Protein AF-A0A8T7GTC2-F1 (afdb_monomer_lite)

pLDDT: mean 82.27, std 17.87, range [28.95, 98.19]

Radius of gyration: 23.44 Å; chains: 1; bounding box: 61×46×57 Å

Foldseek 3Di:
DPPVVVVVVVVVPQQDLPDALLNLLVVLCVLLVPPPPQLSVQLVVLCVVQDDPDSGSLSSNLSSLLSNLLSCLVVLHFRALSSLVSLLVSLCVLDDPVLCVLCVVVSVVLNCCSPPPLVVDDSLLRSCVSLLSSQLSCCSNPQAGSVRHGDDSVCSNVVSVVVSVCSVVSSVVSVVSDPPPPPPPPPPPCDVVLLLVQLCVLAVDDSVLLVVLLVVFDPQVNQLSSLCSSCVVVLVVLLVCQPHPVNQVVLCVLLVHHDDPVLVVLLSVLSVCVNVLSVCRSVVVLPPPPDPPSVVVNVSSVSNCVSSVSHPDPDDPPPDDD

Sequence (322 aa):
MTSQYSNKVIFQNLKNDNMTMNDIINYIFEILNFSDKEIILNAIELTSKIQSEKTDYYEKLLNSAQCVIYSVFLNNKLFSQIQLYDLLTILSQLLDDQQKLRSNTIIFNIYKDIMENYSTFDNTLKAIFPTIILDVLSIIHRGNNLTGNKVNFYSIDTYYKNSKSKIESYTKFIHSFSKREVKESIIDVTSDEDLINTLHKITGRPKDQLNKSFTKIVEPDLSKMQGLCSNYGKLEKYTSLVGTIEFKNKIENDIGKKLSESQMQHISNSIKKIKLYVENILDGTFMPSGKHGINHIKHNLEYGYQLLGFIQSKRRKTINKT

Secondary structure (DSSP, 8-state):
--HHHHHHHHHHS---TT--HHHHHHHHHHHTT---HHHHHHHHHHHHHH--S--SHHHHHHHHHHHHHHHHHHTT----HHHHHHHHHHHGGGS-HHHHHHTHHHHHHHHHIIIIIGGGS-HHHHHHHHHHHHHHHHHHHHSB-TTS-B--GGGHHHHHHHHTT-HHHHHHHHHTT--S-----------HHHHHHHHHHHH---HHHHHHHHTT--HHHHHHHHHHHHTHHHHHHHHHHTTSHHHHHHHHHHHTS---HHHHHHHHHHHHTHHHHHHHHHTTTTS--S-HHHHHHHHHHHHHHHHTTSS--TT-------

Structure (mmCIF, N/CA/C/O backbone):
data_AF-A0A8T7GTC2-F1
#
_entry.id   AF-A0A8T7GTC2-F1
#
loop_
_atom_site.group_PDB
_atom_site.id
_atom_site.type_symbol
_atom_site.label_atom_id
_atom_site.label_alt_id
_atom_site.label_comp_id
_atom_site.label_asym_id
_atom_site.label_entity_id
_atom_site.label_seq_id
_atom_site.pdbx_PDB_ins_code
_atom_site.Cartn_x
_atom_site.Cartn_y
_atom_site.Cartn_z
_atom_site.occupancy
_atom_site.B_iso_or_equiv
_atom_site.auth_seq_id
_atom_site.auth_comp_id
_atom_site.auth_asym_id
_atom_site.auth_atom_id
_atom_site.pdbx_PDB_model_num
ATOM 1 N N . MET A 1 1 ? 12.031 31.045 -11.814 1.00 34.50 1 MET A N 1
ATOM 2 C CA . MET A 1 1 ? 13.075 30.292 -12.553 1.00 34.50 1 MET A CA 1
ATOM 3 C C . MET A 1 1 ? 14.106 29.607 -11.637 1.00 34.50 1 MET A C 1
ATOM 5 O O . MET A 1 1 ? 15.102 29.101 -12.129 1.00 34.50 1 MET A O 1
ATOM 9 N N . THR A 1 2 ? 13.864 29.503 -10.324 1.00 30.47 2 THR A N 1
ATOM 10 C CA . THR A 1 2 ? 14.850 29.024 -9.333 1.00 30.47 2 THR A CA 1
ATOM 11 C C . THR A 1 2 ? 14.647 27.582 -8.837 1.00 30.47 2 THR A C 1
ATOM 13 O O . THR A 1 2 ? 15.583 27.020 -8.284 1.00 30.47 2 THR A O 1
ATOM 16 N N . SER A 1 3 ? 13.499 26.926 -9.071 1.00 35.53 3 SER A N 1
ATOM 17 C CA . SER A 1 3 ? 13.276 25.551 -8.568 1.00 35.53 3 SER A CA 1
ATOM 18 C C . SER A 1 3 ? 13.885 24.443 -9.441 1.00 35.53 3 SER A C 1
ATOM 20 O O . SER A 1 3 ? 14.252 23.392 -8.925 1.00 35.53 3 SER A O 1
ATOM 22 N N . GLN A 1 4 ? 14.069 24.673 -10.748 1.00 30.27 4 GLN A N 1
ATOM 23 C CA . GLN A 1 4 ? 14.670 23.673 -11.646 1.00 30.27 4 GLN A CA 1
ATOM 24 C C . GLN A 1 4 ? 16.183 23.500 -11.435 1.00 30.27 4 GLN A C 1
ATOM 26 O O . GLN A 1 4 ? 16.705 22.415 -11.681 1.00 30.27 4 GLN A O 1
ATOM 31 N N . TYR A 1 5 ? 16.883 24.530 -10.946 1.00 30.52 5 TYR A N 1
ATOM 32 C CA . TYR A 1 5 ? 18.323 24.454 -10.674 1.00 30.52 5 TYR A CA 1
ATOM 33 C C . TYR A 1 5 ? 18.642 23.799 -9.322 1.00 30.52 5 TYR A C 1
ATOM 35 O O . TYR A 1 5 ? 19.616 23.054 -9.245 1.00 30.52 5 TYR A O 1
ATOM 43 N N . SER A 1 6 ? 17.797 23.973 -8.295 1.00 33.91 6 SER A N 1
ATOM 44 C CA . SER A 1 6 ? 17.982 23.297 -6.997 1.00 33.91 6 SER A CA 1
ATOM 45 C C . SER A 1 6 ? 17.875 21.777 -7.113 1.00 33.91 6 SER A C 1
ATOM 47 O O . SER A 1 6 ? 18.733 21.068 -6.599 1.00 33.91 6 SER A O 1
ATOM 49 N N . ASN A 1 7 ? 16.892 21.263 -7.858 1.00 39.62 7 ASN A N 1
ATOM 50 C CA . ASN A 1 7 ? 16.731 19.815 -8.004 1.00 39.62 7 ASN A CA 1
ATOM 51 C C . ASN A 1 7 ? 17.880 19.192 -8.812 1.00 39.62 7 ASN A C 1
ATOM 53 O O . ASN A 1 7 ? 18.375 18.126 -8.458 1.00 39.62 7 ASN A O 1
ATOM 57 N N . LYS A 1 8 ? 18.375 19.878 -9.854 1.00 35.69 8 LYS A N 1
ATOM 58 C CA . LYS A 1 8 ? 19.450 19.368 -10.725 1.00 35.69 8 LYS A CA 1
ATOM 59 C C . LYS A 1 8 ? 20.804 19.235 -10.007 1.00 35.69 8 LYS A C 1
ATOM 61 O O . LYS A 1 8 ? 21.551 18.310 -10.310 1.00 35.69 8 LYS A O 1
ATOM 66 N N . VAL A 1 9 ? 21.090 20.112 -9.039 1.00 35.44 9 VAL A N 1
ATOM 67 C CA . VAL A 1 9 ? 22.301 20.047 -8.193 1.00 35.44 9 VAL A CA 1
ATOM 68 C C . VAL A 1 9 ? 22.205 18.924 -7.151 1.00 35.44 9 VAL A C 1
ATOM 70 O O . VAL A 1 9 ? 23.219 18.317 -6.812 1.00 35.44 9 VAL A O 1
ATOM 73 N N . ILE A 1 10 ? 20.997 18.571 -6.701 1.00 45.53 10 ILE A N 1
ATOM 74 C CA . ILE A 1 10 ? 20.786 17.438 -5.787 1.00 45.53 10 ILE A CA 1
ATOM 75 C C . ILE A 1 10 ? 20.974 16.095 -6.521 1.00 45.53 10 ILE A C 1
ATOM 77 O O . ILE A 1 10 ? 21.606 15.190 -5.983 1.00 45.53 10 ILE A O 1
ATOM 81 N N . PHE A 1 11 ? 20.539 15.980 -7.784 1.00 45.94 11 PHE A N 1
ATOM 82 C CA . PHE A 1 11 ? 20.666 14.742 -8.575 1.00 45.94 11 PHE A CA 1
ATOM 83 C C . PHE A 1 11 ? 22.115 14.305 -8.873 1.00 45.94 11 PHE A C 1
ATOM 85 O O . PHE A 1 11 ? 22.360 13.114 -9.054 1.00 45.94 11 PHE A O 1
ATOM 92 N N . GLN A 1 12 ? 23.081 15.229 -8.939 1.00 45.72 12 GLN A N 1
ATOM 93 C CA . GLN A 1 12 ? 24.471 14.904 -9.306 1.00 45.72 12 GLN A CA 1
ATOM 94 C C . GLN A 1 12 ? 25.360 14.509 -8.114 1.00 45.72 12 GLN A C 1
ATOM 96 O O . GLN A 1 12 ? 26.384 13.864 -8.324 1.00 45.72 12 GLN A O 1
ATOM 101 N N . ASN A 1 13 ? 24.947 14.805 -6.877 1.00 46.19 13 ASN A N 1
ATOM 102 C CA . ASN A 1 13 ? 25.733 14.534 -5.663 1.00 46.19 13 ASN A CA 1
ATOM 103 C C . ASN A 1 13 ? 25.333 13.242 -4.919 1.00 46.19 13 ASN A C 1
ATOM 105 O O . ASN A 1 13 ? 25.867 12.963 -3.848 1.00 46.19 13 ASN A O 1
ATOM 109 N N . LEU A 1 14 ? 24.406 12.449 -5.467 1.00 52.50 14 LEU A N 1
ATOM 110 C CA . LEU A 1 14 ? 23.836 11.279 -4.783 1.00 52.50 14 LEU A CA 1
ATOM 111 C C . LEU A 1 14 ? 24.632 9.985 -4.938 1.00 52.50 14 LEU A C 1
ATOM 113 O O . LEU A 1 14 ? 24.475 9.103 -4.104 1.00 52.50 14 LEU A O 1
ATOM 117 N N . LYS A 1 15 ? 25.517 9.857 -5.937 1.00 62.50 15 LYS A N 1
ATOM 118 C CA . LYS A 1 15 ? 26.425 8.697 -6.057 1.00 62.50 15 LYS A CA 1
ATOM 119 C C . LYS A 1 15 ? 27.563 8.792 -5.038 1.00 62.50 15 LYS A C 1
ATOM 121 O O . LYS A 1 15 ? 28.734 8.874 -5.395 1.00 62.50 15 LYS A O 1
ATOM 126 N N . ASN A 1 16 ? 27.199 8.862 -3.767 1.00 64.38 16 ASN A N 1
ATOM 127 C CA . ASN A 1 16 ? 28.109 8.910 -2.646 1.00 64.38 16 ASN A CA 1
ATOM 128 C C . ASN A 1 16 ? 27.904 7.636 -1.833 1.00 64.38 16 ASN A C 1
ATOM 130 O O . ASN A 1 16 ? 26.897 7.491 -1.138 1.00 64.38 16 ASN A O 1
ATOM 134 N N . ASP A 1 17 ? 28.872 6.725 -1.901 1.00 64.88 17 ASP A N 1
ATOM 135 C CA . ASP A 1 17 ? 28.823 5.446 -1.186 1.00 64.88 17 ASP A CA 1
ATOM 136 C C . ASP A 1 17 ? 28.699 5.619 0.339 1.00 64.88 17 ASP A C 1
ATOM 138 O O . ASP A 1 17 ? 28.293 4.687 1.037 1.00 64.88 17 ASP A O 1
ATOM 142 N N . ASN A 1 18 ? 28.965 6.822 0.860 1.00 73.25 18 ASN A N 1
ATOM 143 C CA . ASN A 1 18 ? 28.832 7.155 2.276 1.00 73.25 18 ASN A CA 1
ATOM 144 C C . ASN A 1 18 ? 27.388 7.410 2.734 1.00 73.25 18 ASN A C 1
ATOM 146 O O . ASN A 1 18 ? 27.152 7.457 3.939 1.00 73.25 18 ASN A O 1
ATOM 150 N N . MET A 1 19 ? 26.417 7.567 1.825 1.00 81.62 19 MET A N 1
ATOM 151 C CA . MET A 1 19 ? 25.016 7.705 2.233 1.00 81.62 19 MET A CA 1
ATOM 152 C C . MET A 1 19 ? 24.501 6.416 2.875 1.00 81.62 19 MET A C 1
ATOM 154 O O . MET A 1 19 ? 24.727 5.301 2.379 1.00 81.62 19 MET A O 1
ATOM 158 N N . THR A 1 20 ? 23.791 6.568 3.991 1.00 87.25 20 THR A N 1
ATOM 159 C CA . THR A 1 20 ? 23.101 5.458 4.644 1.00 87.25 20 THR A CA 1
ATOM 160 C C . THR A 1 20 ? 21.758 5.195 3.961 1.00 87.25 20 THR A C 1
ATOM 162 O O . THR A 1 20 ? 21.198 6.063 3.289 1.00 87.25 20 THR A O 1
ATOM 165 N N . MET A 1 21 ? 21.189 4.001 4.156 1.00 88.44 21 MET A N 1
ATOM 166 C CA . MET A 1 21 ? 19.837 3.714 3.662 1.00 88.44 21 MET A CA 1
ATOM 167 C C . MET A 1 21 ? 18.794 4.686 4.227 1.00 88.44 21 MET A C 1
ATOM 169 O O . MET A 1 21 ? 17.857 5.035 3.512 1.00 88.44 21 MET A O 1
ATOM 173 N N . ASN A 1 22 ? 18.965 5.149 5.470 1.00 89.12 22 ASN A N 1
ATOM 174 C CA . ASN A 1 22 ? 18.059 6.105 6.106 1.00 89.12 22 ASN A CA 1
ATOM 175 C C . ASN A 1 22 ? 18.108 7.476 5.423 1.00 89.12 22 ASN A C 1
ATOM 177 O O . ASN A 1 22 ? 17.058 8.083 5.219 1.00 89.12 22 ASN A O 1
ATOM 181 N N . ASP A 1 23 ? 19.296 7.936 5.024 1.00 89.06 23 ASP A N 1
ATOM 182 C CA . ASP A 1 23 ? 19.446 9.192 4.278 1.00 89.06 23 ASP A CA 1
ATOM 183 C C . ASP A 1 23 ? 18.708 9.110 2.939 1.00 89.06 23 ASP A C 1
ATOM 185 O O . ASP A 1 23 ? 17.938 10.005 2.588 1.00 89.06 23 ASP A O 1
ATOM 189 N N . ILE A 1 24 ? 18.868 7.986 2.234 1.00 91.38 24 ILE A N 1
ATOM 190 C CA . ILE A 1 24 ? 18.191 7.739 0.958 1.00 91.38 24 ILE A CA 1
ATOM 191 C C . ILE A 1 24 ? 16.671 7.621 1.157 1.00 91.38 24 ILE A C 1
ATOM 193 O O . ILE A 1 24 ? 15.913 8.191 0.381 1.00 91.38 24 ILE A O 1
ATOM 197 N N . ILE A 1 25 ? 16.199 6.933 2.203 1.00 91.81 25 ILE A N 1
ATOM 198 C CA . ILE A 1 25 ? 14.764 6.835 2.531 1.00 91.81 25 ILE A CA 1
ATOM 199 C C . ILE A 1 25 ? 14.165 8.228 2.752 1.00 91.81 25 ILE A C 1
ATOM 201 O O . ILE A 1 25 ? 13.127 8.545 2.172 1.00 91.81 25 I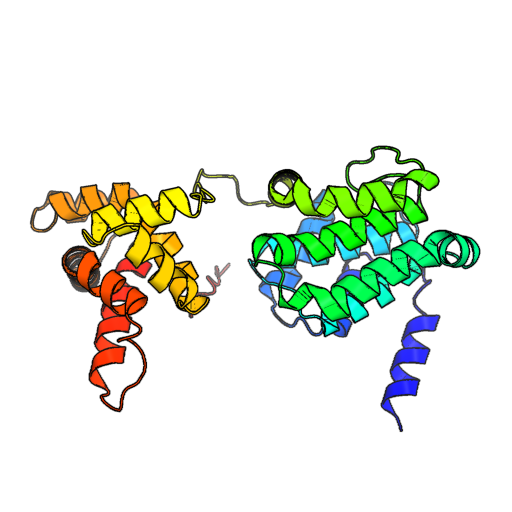LE A O 1
ATOM 205 N N . ASN A 1 26 ? 14.822 9.068 3.556 1.00 88.25 26 ASN A N 1
ATOM 206 C CA . ASN A 1 26 ? 14.359 10.428 3.830 1.00 88.25 26 ASN A CA 1
ATOM 207 C C . ASN A 1 26 ? 14.310 11.273 2.552 1.00 88.25 26 ASN A C 1
ATOM 209 O O . ASN A 1 26 ? 13.317 11.956 2.314 1.00 88.25 26 ASN A O 1
ATOM 213 N N . TYR A 1 27 ? 15.334 11.166 1.704 1.00 90.00 27 TYR A N 1
ATOM 214 C CA . TYR A 1 27 ? 15.376 11.838 0.408 1.00 90.00 27 TYR A CA 1
ATOM 215 C C . TYR A 1 27 ? 14.229 11.405 -0.518 1.00 90.00 27 TYR A C 1
ATOM 217 O O . TYR A 1 27 ? 13.560 12.243 -1.124 1.00 90.00 27 TYR A O 1
ATOM 225 N N . ILE A 1 28 ? 13.953 10.099 -0.597 1.00 93.75 28 ILE A N 1
ATOM 226 C CA . ILE A 1 28 ? 12.832 9.580 -1.387 1.00 93.75 28 ILE A CA 1
ATOM 227 C C . ILE A 1 28 ? 11.508 10.147 -0.854 1.00 93.75 28 ILE A C 1
ATOM 229 O O . ILE A 1 28 ? 10.690 10.615 -1.642 1.00 93.75 28 ILE A O 1
ATOM 233 N N . PHE A 1 29 ? 11.285 10.153 0.463 1.00 90.62 29 PHE A N 1
ATOM 234 C CA . PHE A 1 29 ? 10.063 10.725 1.037 1.00 90.62 29 PHE A CA 1
ATOM 235 C C . PHE A 1 29 ? 9.912 12.227 0.788 1.00 90.62 29 PHE A C 1
ATOM 237 O O . PHE A 1 29 ? 8.789 12.680 0.556 1.00 90.62 29 PHE A O 1
ATOM 244 N N . GLU A 1 30 ? 11.014 12.979 0.809 1.00 88.69 30 GLU A N 1
ATOM 245 C CA . GLU A 1 30 ? 11.028 14.408 0.493 1.00 88.69 30 GLU A CA 1
ATOM 246 C C . GLU A 1 30 ? 10.569 14.656 -0.947 1.00 88.69 30 GLU A C 1
ATOM 248 O O . GLU A 1 30 ? 9.644 15.440 -1.163 1.00 88.69 30 GLU A O 1
ATOM 253 N N . ILE A 1 31 ? 11.131 13.929 -1.920 1.00 88.69 31 ILE A N 1
ATOM 254 C CA . ILE A 1 31 ? 10.716 14.045 -3.326 1.00 88.69 31 ILE A CA 1
ATOM 255 C C . ILE A 1 31 ? 9.254 13.650 -3.500 1.00 88.69 31 ILE A C 1
ATOM 257 O O . ILE A 1 31 ? 8.488 14.362 -4.142 1.00 88.69 31 ILE A O 1
ATOM 261 N N . LEU A 1 32 ? 8.855 12.519 -2.918 1.00 90.38 32 LEU A N 1
ATOM 262 C CA . LEU A 1 32 ? 7.487 12.025 -3.029 1.00 90.38 32 LEU A CA 1
ATOM 263 C C . LEU A 1 32 ? 6.486 12.859 -2.214 1.00 90.38 32 LEU A C 1
ATOM 265 O O . LEU A 1 32 ? 5.289 12.567 -2.240 1.00 90.38 32 LEU A O 1
ATOM 269 N N . ASN A 1 33 ? 6.945 13.872 -1.474 1.00 87.06 33 ASN A N 1
ATOM 270 C CA . ASN A 1 33 ? 6.130 14.731 -0.622 1.00 87.06 33 ASN A CA 1
ATOM 271 C C . ASN A 1 33 ? 5.237 13.941 0.361 1.00 87.06 33 ASN A C 1
ATOM 273 O O . ASN A 1 33 ? 4.079 14.282 0.622 1.00 87.06 33 ASN A O 1
ATOM 277 N N . PHE A 1 34 ? 5.771 12.847 0.907 1.00 80.06 34 PHE A N 1
ATOM 278 C CA . PHE A 1 34 ? 5.132 12.078 1.972 1.00 80.06 34 PHE A CA 1
ATOM 279 C C . PHE A 1 34 ? 5.653 12.582 3.322 1.00 80.06 34 PHE A C 1
ATOM 281 O O . PHE A 1 34 ? 6.800 12.354 3.684 1.00 80.06 34 PHE A O 1
ATOM 288 N N . SER A 1 35 ? 4.795 13.255 4.089 1.00 75.38 35 SER A N 1
ATOM 289 C CA . SER A 1 35 ? 5.150 13.852 5.391 1.00 75.38 35 SER A CA 1
ATOM 290 C C . SER A 1 35 ? 4.603 13.085 6.601 1.00 75.38 35 SER A C 1
ATOM 292 O O . SER A 1 35 ? 4.751 13.520 7.749 1.00 75.38 35 SER A O 1
ATOM 294 N N . ASP A 1 36 ? 3.960 11.937 6.372 1.00 81.00 36 ASP A N 1
ATOM 295 C CA . ASP A 1 36 ? 3.413 11.121 7.451 1.00 81.00 36 ASP A CA 1
ATOM 296 C C . ASP A 1 36 ? 4.539 10.438 8.237 1.00 81.00 36 ASP A C 1
ATOM 298 O O . ASP A 1 36 ? 5.176 9.489 7.776 1.00 81.00 36 ASP A O 1
ATOM 302 N N . LYS A 1 37 ? 4.758 10.922 9.463 1.00 79.56 37 LYS A N 1
ATOM 303 C CA . LYS A 1 37 ? 5.792 10.412 10.370 1.00 79.56 37 LYS A CA 1
ATOM 304 C C . LYS A 1 37 ? 5.675 8.907 10.626 1.00 79.56 37 LYS A C 1
ATOM 306 O O . LYS A 1 37 ? 6.699 8.275 10.847 1.00 79.56 37 LYS A O 1
ATOM 311 N N . GLU A 1 38 ? 4.469 8.337 10.622 1.00 81.75 38 GLU A N 1
ATOM 312 C CA . GLU A 1 38 ? 4.287 6.900 10.869 1.00 81.75 38 GLU A CA 1
ATOM 313 C C . GLU A 1 38 ? 4.806 6.059 9.697 1.00 81.75 38 GLU A C 1
ATOM 315 O O . GLU A 1 38 ? 5.465 5.042 9.903 1.00 81.75 38 GLU A O 1
ATOM 320 N N . ILE A 1 39 ? 4.588 6.516 8.464 1.00 86.88 39 ILE A N 1
ATOM 321 C CA . ILE A 1 39 ? 5.093 5.854 7.254 1.00 86.88 39 ILE A CA 1
ATOM 322 C C . ILE A 1 39 ? 6.623 5.918 7.222 1.00 86.88 39 ILE A C 1
ATOM 324 O O . ILE A 1 39 ? 7.277 4.904 6.991 1.00 86.88 39 ILE A O 1
ATOM 328 N N . ILE A 1 40 ? 7.192 7.084 7.542 1.00 83.94 40 ILE A N 1
ATOM 329 C CA . ILE A 1 40 ? 8.647 7.284 7.577 1.00 83.94 40 ILE A CA 1
ATOM 330 C C . ILE A 1 40 ? 9.304 6.370 8.616 1.00 83.94 40 ILE A C 1
ATOM 332 O O . ILE A 1 40 ? 10.271 5.676 8.307 1.00 83.94 40 ILE A O 1
ATOM 336 N N . LEU A 1 41 ? 8.755 6.316 9.835 1.00 84.25 41 LEU A N 1
ATOM 337 C CA . LEU A 1 41 ? 9.259 5.427 10.885 1.00 84.25 41 LEU A CA 1
ATOM 338 C C . LEU A 1 41 ? 9.177 3.955 10.472 1.00 84.25 41 LEU A C 1
ATOM 340 O O . LEU A 1 41 ? 10.156 3.227 10.621 1.00 84.25 41 LEU A O 1
ATOM 344 N N . ASN A 1 42 ? 8.056 3.531 9.883 1.00 88.44 42 ASN A N 1
ATOM 345 C CA . ASN A 1 42 ? 7.907 2.166 9.385 1.00 88.44 42 ASN A CA 1
ATOM 346 C C . ASN A 1 42 ? 8.944 1.828 8.301 1.00 88.44 42 ASN A C 1
ATOM 348 O O . ASN A 1 42 ? 9.499 0.732 8.320 1.00 88.44 42 ASN A O 1
ATOM 352 N N . ALA A 1 43 ? 9.250 2.750 7.383 1.00 91.25 43 ALA A N 1
ATOM 353 C CA . ALA A 1 43 ? 10.295 2.536 6.380 1.00 91.25 43 ALA A CA 1
ATOM 354 C C . ALA A 1 43 ? 11.681 2.366 7.013 1.00 91.25 43 ALA A C 1
ATOM 356 O O . ALA A 1 43 ? 12.417 1.457 6.638 1.00 91.25 43 ALA A O 1
ATOM 357 N N . ILE A 1 44 ? 12.022 3.199 8.000 1.00 88.69 44 ILE A N 1
ATOM 358 C CA . ILE A 1 44 ? 13.291 3.085 8.731 1.00 88.69 44 ILE A CA 1
ATOM 359 C C . ILE A 1 44 ? 13.365 1.738 9.456 1.00 88.69 44 ILE A C 1
ATOM 361 O O . ILE A 1 44 ? 14.398 1.076 9.426 1.00 88.69 44 ILE A O 1
ATOM 365 N N . GLU A 1 45 ? 12.273 1.270 10.059 1.00 88.12 45 GLU A N 1
ATOM 366 C CA . GLU A 1 45 ? 12.248 -0.042 10.712 1.00 88.12 45 GLU A CA 1
ATOM 367 C C . GLU A 1 45 ? 12.434 -1.214 9.738 1.00 88.12 45 GLU A C 1
ATOM 369 O O . GLU A 1 45 ? 13.061 -2.218 10.098 1.00 88.12 45 GLU A O 1
ATOM 374 N N . LEU A 1 46 ? 11.912 -1.093 8.514 1.00 90.31 46 LEU A N 1
ATOM 375 C CA . LEU A 1 46 ? 12.026 -2.111 7.468 1.00 90.31 46 LEU A CA 1
ATOM 376 C C . LEU A 1 46 ? 13.467 -2.322 6.987 1.00 90.31 46 LEU A C 1
ATOM 378 O O . LEU A 1 46 ? 13.779 -3.416 6.514 1.00 90.31 46 LEU A O 1
ATOM 382 N N . THR A 1 47 ? 14.356 -1.340 7.172 1.00 90.06 47 THR A N 1
ATOM 383 C CA . THR A 1 47 ? 15.775 -1.461 6.792 1.00 90.06 47 THR A CA 1
ATOM 384 C C . THR A 1 47 ? 16.427 -2.699 7.403 1.00 90.06 47 THR A C 1
ATOM 386 O O . THR A 1 47 ? 17.077 -3.456 6.692 1.00 90.06 47 THR A O 1
ATOM 389 N N . SER A 1 48 ? 16.138 -2.988 8.677 1.00 84.81 48 SER A N 1
ATOM 390 C CA . SER A 1 48 ? 16.654 -4.162 9.397 1.00 84.81 48 SER A CA 1
ATOM 391 C C . SER A 1 48 ? 16.273 -5.515 8.781 1.00 84.81 48 SER A C 1
ATOM 393 O O . SER A 1 48 ? 16.926 -6.515 9.064 1.00 84.81 48 SER A O 1
ATOM 395 N N . LYS A 1 49 ? 15.218 -5.565 7.956 1.00 85.56 49 LYS A N 1
ATOM 396 C CA . LYS A 1 49 ? 14.713 -6.792 7.318 1.00 85.56 49 LYS A CA 1
ATOM 397 C C . LYS A 1 49 ? 15.069 -6.908 5.838 1.00 85.56 49 LYS A C 1
ATOM 399 O O . LYS A 1 49 ? 15.063 -8.012 5.307 1.00 85.56 49 LYS A O 1
ATOM 404 N N . ILE A 1 50 ? 15.293 -5.779 5.169 1.00 83.56 50 ILE A N 1
ATOM 405 C CA . ILE A 1 50 ? 15.501 -5.704 3.713 1.00 83.56 50 ILE A CA 1
ATOM 406 C C . ILE A 1 50 ? 16.992 -5.567 3.365 1.00 83.56 50 ILE A C 1
ATOM 408 O O . ILE A 1 50 ? 17.380 -5.757 2.217 1.00 83.56 50 ILE A O 1
ATOM 412 N N . GLN A 1 51 ? 17.845 -5.272 4.346 1.00 74.50 51 GLN A N 1
ATOM 413 C CA . GLN A 1 51 ? 19.272 -5.067 4.129 1.00 74.50 51 GLN A CA 1
ATOM 414 C C . GLN A 1 51 ? 19.948 -6.263 3.434 1.00 74.50 51 GLN A C 1
ATOM 416 O O . GLN A 1 51 ? 19.896 -7.396 3.910 1.00 74.50 51 GLN A O 1
ATOM 421 N N . SER A 1 52 ? 20.623 -5.985 2.316 1.00 69.75 52 SER A N 1
ATOM 422 C CA . SER A 1 52 ? 21.493 -6.932 1.620 1.00 69.75 52 SER A CA 1
ATOM 423 C C . SER A 1 52 ? 22.931 -6.874 2.136 1.00 69.75 52 SER A C 1
ATOM 425 O O . SER A 1 52 ? 23.387 -5.842 2.625 1.00 69.75 52 SER A O 1
ATOM 427 N N . GLU A 1 53 ? 23.683 -7.959 1.932 1.00 62.81 53 GLU A N 1
ATOM 428 C CA . GLU A 1 53 ? 25.137 -8.001 2.169 1.00 62.81 53 GLU A CA 1
ATOM 429 C C . GLU A 1 53 ? 25.909 -7.027 1.263 1.00 62.81 53 GLU A C 1
ATOM 431 O O . GLU A 1 53 ? 26.976 -6.537 1.627 1.00 62.81 53 GLU A O 1
ATOM 436 N N . LYS A 1 54 ? 25.355 -6.718 0.083 1.00 70.25 54 LYS A N 1
ATOM 437 C CA . LYS A 1 54 ? 25.890 -5.700 -0.824 1.00 70.25 54 LYS A CA 1
ATOM 438 C C . LYS A 1 54 ? 25.553 -4.303 -0.319 1.00 70.25 54 LYS A C 1
ATOM 440 O O . LYS A 1 54 ? 24.406 -4.026 0.030 1.00 70.25 54 LYS A O 1
ATOM 445 N N . THR A 1 55 ? 26.558 -3.435 -0.319 1.00 72.25 55 THR A N 1
ATOM 446 C CA . THR A 1 55 ? 26.501 -2.089 0.265 1.00 72.25 55 THR A CA 1
ATOM 447 C C . THR A 1 55 ? 26.763 -0.977 -0.749 1.00 72.25 55 THR A C 1
ATOM 449 O O . THR A 1 55 ? 26.923 0.177 -0.346 1.00 72.25 55 THR A O 1
ATOM 452 N N . ASP A 1 56 ? 26.796 -1.289 -2.048 1.00 86.81 56 ASP A N 1
ATOM 453 C CA . ASP A 1 56 ? 26.932 -0.264 -3.079 1.00 86.81 56 ASP A CA 1
ATOM 454 C C . ASP A 1 56 ? 25.698 0.650 -3.126 1.00 86.81 56 ASP A C 1
ATOM 456 O O . ASP A 1 56 ? 24.604 0.299 -2.668 1.00 86.81 56 ASP A O 1
ATOM 460 N N . TYR A 1 57 ? 25.888 1.853 -3.669 1.00 86.88 57 TYR A N 1
ATOM 461 C CA . TYR A 1 57 ? 24.833 2.857 -3.752 1.00 86.88 57 TYR A CA 1
ATOM 462 C C . TYR A 1 57 ? 23.550 2.353 -4.437 1.00 86.88 57 TYR A C 1
ATOM 464 O O . TYR A 1 57 ? 22.457 2.698 -3.989 1.00 86.88 57 TYR A O 1
ATOM 472 N N . TYR A 1 58 ? 23.643 1.544 -5.498 1.00 88.69 58 TYR A N 1
ATOM 473 C CA . TYR A 1 58 ? 22.460 1.121 -6.252 1.00 88.69 58 TYR A CA 1
ATOM 474 C C . TYR A 1 58 ? 21.635 0.094 -5.476 1.00 88.69 58 TYR A C 1
ATOM 476 O O . TYR A 1 58 ? 20.410 0.206 -5.436 1.00 88.69 58 TYR A O 1
ATOM 484 N N . GLU A 1 59 ? 22.286 -0.847 -4.790 1.00 89.06 59 GLU A N 1
ATOM 485 C CA . GLU A 1 59 ? 21.597 -1.774 -3.884 1.00 89.06 59 GLU A CA 1
ATOM 486 C C . GLU A 1 59 ? 20.989 -1.036 -2.683 1.00 89.06 59 GLU A C 1
ATOM 488 O O . GLU A 1 59 ? 19.835 -1.280 -2.324 1.00 89.06 59 GLU A O 1
ATOM 493 N N . LYS A 1 60 ? 21.697 -0.050 -2.112 1.00 90.75 60 LYS A N 1
ATOM 494 C CA . LYS A 1 60 ? 21.121 0.829 -1.081 1.00 90.75 60 LYS A CA 1
ATOM 495 C C . LYS A 1 60 ? 19.887 1.572 -1.599 1.00 90.75 60 LYS A C 1
ATOM 497 O O . LYS A 1 60 ? 18.876 1.594 -0.905 1.00 90.75 60 LYS A O 1
ATOM 502 N N . LEU A 1 61 ? 19.933 2.133 -2.809 1.00 92.75 61 LEU A N 1
ATOM 503 C CA . LEU A 1 61 ? 18.803 2.836 -3.420 1.00 92.75 61 LEU A CA 1
ATOM 504 C C . LEU A 1 61 ? 17.603 1.909 -3.646 1.00 92.75 61 LEU A C 1
ATOM 506 O O . LEU A 1 61 ? 16.479 2.273 -3.297 1.00 92.75 61 LEU A O 1
ATOM 510 N N . LEU A 1 62 ? 17.838 0.710 -4.186 1.00 93.88 62 LEU A N 1
ATOM 511 C CA . LEU A 1 62 ? 16.800 -0.294 -4.413 1.00 93.88 62 LEU A CA 1
ATOM 512 C C . LEU A 1 62 ? 16.124 -0.689 -3.092 1.00 93.88 62 LEU A C 1
ATOM 514 O O . LEU A 1 62 ? 14.899 -0.618 -2.980 1.00 93.88 62 LEU A O 1
ATOM 518 N N . ASN A 1 63 ? 16.919 -1.041 -2.081 1.00 93.56 63 ASN A N 1
ATOM 519 C CA . ASN A 1 63 ? 16.424 -1.463 -0.774 1.00 93.56 63 ASN A CA 1
ATOM 520 C C . ASN A 1 63 ? 15.716 -0.316 -0.032 1.00 93.56 63 ASN A C 1
ATOM 522 O O . ASN A 1 63 ? 14.681 -0.531 0.601 1.00 93.56 63 ASN A O 1
ATOM 526 N N . SER A 1 64 ? 16.224 0.917 -0.127 1.00 94.69 64 SER A N 1
ATOM 527 C CA . SER A 1 64 ? 15.580 2.105 0.446 1.00 94.69 64 SER A CA 1
ATOM 528 C C . SER A 1 64 ? 14.234 2.391 -0.219 1.00 94.69 64 SER A C 1
ATOM 530 O O . SER A 1 64 ? 13.245 2.626 0.477 1.00 94.69 64 SER A O 1
ATOM 532 N N . ALA A 1 65 ? 14.151 2.306 -1.549 1.00 96.62 65 ALA A N 1
ATOM 533 C CA . ALA A 1 65 ? 12.884 2.453 -2.257 1.00 96.62 65 ALA A CA 1
ATOM 534 C C . ALA A 1 65 ? 11.894 1.333 -1.905 1.00 96.62 65 ALA A C 1
ATOM 536 O O . ALA A 1 65 ? 10.705 1.602 -1.728 1.00 96.62 65 ALA A O 1
ATOM 537 N N . GLN A 1 66 ? 12.377 0.099 -1.724 1.00 96.44 66 GLN A N 1
ATOM 538 C CA . GLN A 1 66 ? 11.567 -1.017 -1.236 1.00 96.44 66 GLN A CA 1
ATOM 539 C C . GLN A 1 66 ? 10.985 -0.728 0.151 1.00 96.44 66 GLN A C 1
ATOM 541 O O . GLN A 1 66 ? 9.780 -0.881 0.348 1.00 96.44 66 GLN A O 1
ATOM 546 N N . CYS A 1 67 ? 11.805 -0.235 1.087 1.00 95.75 67 CYS A N 1
ATOM 547 C CA . CYS A 1 67 ? 11.352 0.176 2.418 1.00 95.75 67 CYS A CA 1
ATOM 548 C C . CYS A 1 67 ? 10.253 1.247 2.337 1.00 95.75 67 CYS A C 1
ATOM 550 O O . CYS A 1 67 ? 9.220 1.120 2.995 1.00 95.75 67 CYS A O 1
ATOM 552 N N . VAL A 1 68 ? 10.441 2.275 1.501 1.00 96.81 68 VAL A N 1
ATOM 553 C CA . VAL A 1 68 ? 9.447 3.341 1.292 1.00 96.81 68 VAL A CA 1
ATOM 554 C C . VAL A 1 68 ? 8.143 2.767 0.745 1.00 96.81 68 VAL A C 1
ATOM 556 O O . VAL A 1 68 ? 7.088 2.963 1.347 1.00 96.81 68 VAL A O 1
ATOM 559 N N . ILE A 1 69 ? 8.197 2.013 -0.352 1.00 97.75 69 ILE A N 1
ATOM 560 C CA . ILE A 1 69 ? 7.005 1.441 -0.988 1.00 97.75 69 ILE A CA 1
ATOM 561 C C . ILE A 1 69 ? 6.245 0.533 -0.014 1.00 97.75 69 ILE A C 1
ATOM 563 O O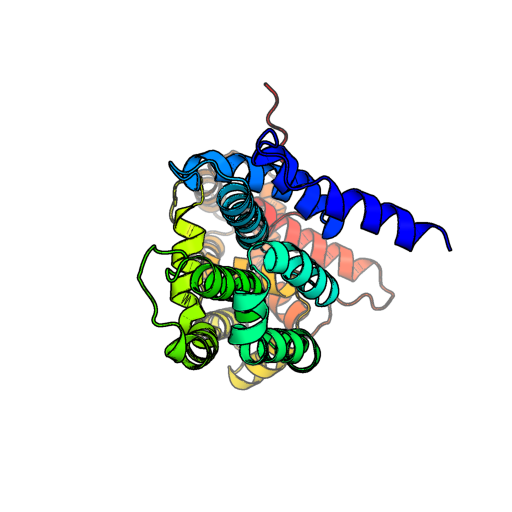 . ILE A 1 69 ? 5.025 0.648 0.115 1.00 97.75 69 ILE A O 1
ATOM 567 N N . TYR A 1 70 ? 6.953 -0.329 0.717 1.00 96.00 70 TYR A N 1
ATOM 568 C CA . TYR A 1 70 ? 6.329 -1.258 1.660 1.00 96.00 70 TYR A CA 1
ATOM 569 C C . TYR A 1 70 ? 5.741 -0.524 2.853 1.00 96.00 70 TYR A C 1
ATOM 571 O O . TYR A 1 70 ? 4.649 -0.864 3.294 1.00 96.00 70 TYR A O 1
ATOM 579 N N . SER A 1 71 ? 6.406 0.519 3.346 1.00 94.44 71 SER A N 1
ATOM 580 C CA . SER A 1 71 ? 5.853 1.342 4.417 1.00 94.44 71 SER A CA 1
ATOM 581 C C . SER A 1 71 ? 4.543 2.017 3.998 1.00 94.44 71 SER A C 1
ATOM 583 O O . SER A 1 71 ? 3.581 1.993 4.760 1.00 94.44 71 SER A O 1
ATOM 585 N N . VAL A 1 72 ? 4.455 2.547 2.773 1.00 93.06 72 VAL A N 1
ATOM 586 C CA . VAL A 1 72 ? 3.233 3.172 2.244 1.00 93.06 72 VAL A CA 1
ATOM 587 C C . VAL A 1 72 ? 2.115 2.129 2.136 1.00 93.06 72 VAL A C 1
ATOM 589 O O . VAL A 1 72 ? 1.004 2.372 2.615 1.00 93.06 72 VAL A O 1
ATOM 592 N N . PHE A 1 73 ? 2.431 0.941 1.610 1.00 94.19 73 PHE A N 1
ATOM 593 C CA . PHE A 1 73 ? 1.497 -0.182 1.517 1.00 94.19 73 PHE A CA 1
ATOM 594 C C . PHE A 1 73 ? 0.984 -0.637 2.891 1.00 94.19 73 PHE A C 1
ATOM 596 O O . PHE A 1 73 ? -0.220 -0.708 3.112 1.00 94.19 73 PHE A O 1
ATOM 603 N N . LEU A 1 74 ? 1.884 -0.892 3.847 1.00 89.38 74 LEU A N 1
ATOM 604 C CA . LEU A 1 74 ? 1.542 -1.373 5.192 1.00 89.38 74 LEU A CA 1
ATOM 605 C C . LEU A 1 74 ? 0.721 -0.357 6.004 1.00 89.38 74 LEU A C 1
ATOM 607 O O . LEU A 1 74 ? 0.059 -0.733 6.971 1.00 89.38 74 LEU A O 1
ATOM 611 N N . ASN A 1 75 ? 0.748 0.917 5.605 1.00 86.19 75 ASN A N 1
ATOM 612 C CA . ASN A 1 75 ? -0.068 1.988 6.175 1.00 86.19 75 ASN A CA 1
ATOM 613 C C . ASN A 1 75 ? -1.345 2.273 5.365 1.00 86.19 75 ASN A C 1
ATOM 615 O O . ASN A 1 75 ? -2.004 3.288 5.600 1.00 86.19 75 ASN A O 1
ATOM 619 N N . ASN A 1 76 ? -1.712 1.389 4.429 1.00 84.12 76 ASN A N 1
ATOM 620 C CA . ASN A 1 76 ? -2.900 1.502 3.578 1.00 84.12 76 ASN A CA 1
ATOM 621 C C . ASN A 1 76 ? -2.977 2.849 2.840 1.00 84.12 76 ASN A C 1
ATOM 623 O O . ASN A 1 76 ? -4.046 3.449 2.709 1.00 84.12 76 ASN A O 1
ATOM 627 N N . LYS A 1 77 ? -1.829 3.364 2.392 1.00 88.38 77 LYS A N 1
ATOM 628 C CA . LYS A 1 77 ? -1.754 4.567 1.563 1.00 88.38 77 LYS A CA 1
ATOM 629 C C . LYS A 1 77 ? -1.502 4.195 0.111 1.00 88.38 77 LYS A C 1
ATOM 631 O O . LYS A 1 77 ? -0.887 3.179 -0.196 1.00 88.38 77 LYS A O 1
ATOM 636 N N . LEU A 1 78 ? -1.985 5.053 -0.781 1.00 90.75 78 LEU A N 1
ATOM 637 C CA . LEU A 1 78 ? -1.788 4.932 -2.219 1.00 90.75 78 LEU A CA 1
ATOM 638 C C . LEU A 1 78 ? -0.882 6.057 -2.703 1.00 90.75 78 LEU A C 1
ATOM 640 O O . LEU A 1 78 ? -0.922 7.171 -2.176 1.00 90.75 78 LEU A O 1
ATOM 644 N N . PHE A 1 79 ? -0.094 5.761 -3.729 1.00 93.88 79 PHE A N 1
ATOM 645 C CA . PHE A 1 79 ? 0.639 6.780 -4.463 1.00 93.88 79 PHE A CA 1
ATOM 646 C C . PHE A 1 79 ? -0.326 7.533 -5.388 1.00 93.88 79 PHE A C 1
ATOM 648 O O . PHE A 1 79 ? -1.248 6.963 -5.964 1.00 93.88 79 PHE A O 1
ATOM 655 N N . SER A 1 80 ? -0.116 8.831 -5.554 1.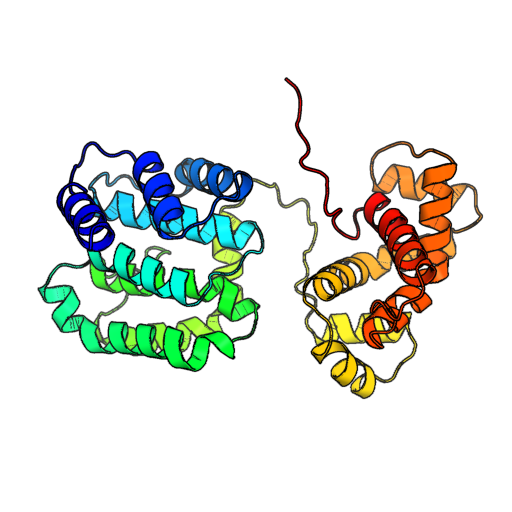00 92.31 80 SER A N 1
ATOM 656 C CA . SER A 1 80 ? -0.717 9.600 -6.647 1.00 92.31 80 SER A CA 1
ATOM 657 C C . SER A 1 80 ? 0.052 9.381 -7.956 1.00 92.31 80 SER A C 1
ATOM 659 O O . SER A 1 80 ? 1.200 8.941 -7.941 1.00 92.31 80 SER A O 1
ATOM 661 N N . GLN A 1 81 ? -0.542 9.744 -9.099 1.00 94.38 81 GLN A N 1
ATOM 662 C CA . GLN A 1 81 ? 0.148 9.676 -10.399 1.00 94.38 81 GLN A CA 1
ATOM 663 C C . GLN A 1 81 ? 1.458 10.477 -10.408 1.00 94.38 81 GLN A C 1
ATOM 665 O O . GLN A 1 81 ? 2.465 9.988 -10.908 1.00 94.38 81 GLN A O 1
ATOM 670 N N . ILE A 1 82 ? 1.462 11.674 -9.809 1.00 92.50 82 ILE A N 1
ATOM 671 C CA . ILE A 1 82 ? 2.660 12.521 -9.708 1.00 92.50 82 ILE A CA 1
ATOM 672 C C . ILE A 1 82 ? 3.752 11.791 -8.921 1.00 92.50 82 ILE A C 1
ATOM 674 O O . ILE A 1 82 ? 4.860 11.623 -9.418 1.00 92.50 82 ILE A O 1
ATOM 678 N N . GLN A 1 83 ? 3.405 11.238 -7.756 1.00 94.81 83 GLN A N 1
ATOM 679 C CA . GLN A 1 83 ? 4.346 10.468 -6.941 1.00 94.81 83 GLN A CA 1
ATOM 680 C C . GLN A 1 83 ? 4.858 9.210 -7.654 1.00 94.81 83 GLN A C 1
ATOM 682 O O . GLN A 1 83 ? 5.985 8.798 -7.413 1.00 94.81 83 GLN A O 1
ATOM 687 N N . LEU A 1 84 ? 4.068 8.586 -8.532 1.00 97.25 84 LEU A N 1
ATOM 688 C CA . LEU A 1 84 ? 4.540 7.460 -9.342 1.00 97.25 84 LEU A CA 1
ATOM 689 C C . LEU A 1 84 ? 5.543 7.889 -10.416 1.00 97.25 84 LEU A C 1
ATOM 691 O O . LEU A 1 84 ? 6.500 7.156 -10.657 1.00 97.25 84 LEU A O 1
ATOM 695 N N . TYR A 1 85 ? 5.366 9.058 -11.038 1.00 94.19 85 TYR A N 1
ATOM 696 C CA . TYR A 1 85 ? 6.367 9.608 -11.957 1.00 94.19 85 TYR A CA 1
ATOM 697 C C . TYR A 1 85 ? 7.661 9.973 -11.237 1.00 94.19 85 TYR A C 1
ATOM 699 O O . TYR A 1 85 ? 8.747 9.656 -11.726 1.00 94.19 85 TYR A O 1
ATOM 707 N N . ASP A 1 86 ? 7.552 10.590 -10.063 1.00 92.56 86 ASP A N 1
ATOM 708 C CA . ASP A 1 86 ? 8.706 10.925 -9.234 1.00 92.56 86 ASP A CA 1
ATOM 709 C C . ASP A 1 86 ? 9.429 9.655 -8.766 1.00 92.56 86 ASP A C 1
ATOM 711 O O . ASP A 1 86 ? 10.648 9.545 -8.903 1.00 92.56 86 ASP A O 1
ATOM 715 N N . LEU A 1 87 ? 8.681 8.640 -8.316 1.00 96.25 87 LEU A N 1
ATOM 716 C CA . LEU A 1 87 ? 9.220 7.329 -7.957 1.00 96.25 87 LEU A CA 1
ATOM 717 C C . LEU A 1 87 ? 9.938 6.676 -9.141 1.00 96.25 87 LEU A C 1
ATOM 719 O O . LEU A 1 87 ? 11.058 6.198 -8.988 1.00 96.25 87 LEU A O 1
ATOM 723 N N . LEU A 1 88 ? 9.324 6.665 -10.326 1.00 94.81 88 LEU A N 1
ATOM 724 C CA . LEU A 1 88 ? 9.938 6.104 -11.528 1.00 94.81 88 LEU A CA 1
ATOM 725 C C . LEU A 1 88 ? 11.205 6.876 -11.923 1.00 94.81 88 LEU A C 1
ATOM 727 O O . LEU A 1 88 ? 12.198 6.265 -12.316 1.00 94.81 88 LEU A O 1
ATOM 731 N N . THR A 1 89 ? 11.210 8.199 -11.754 1.00 92.00 89 THR A N 1
ATOM 732 C CA . THR A 1 89 ? 12.385 9.048 -11.986 1.00 92.00 89 THR A CA 1
ATOM 733 C C . THR A 1 89 ? 13.521 8.688 -11.031 1.00 92.00 89 THR A C 1
ATOM 735 O O . THR A 1 89 ? 14.650 8.482 -11.480 1.00 92.00 89 THR A O 1
ATOM 738 N N . ILE A 1 90 ? 13.232 8.538 -9.735 1.00 92.62 90 ILE A N 1
ATOM 739 C CA . ILE A 1 90 ? 14.200 8.086 -8.727 1.00 92.62 90 ILE A CA 1
ATOM 740 C C . ILE A 1 90 ? 14.737 6.699 -9.093 1.00 92.62 90 ILE A C 1
ATOM 742 O O . ILE A 1 90 ? 15.947 6.510 -9.196 1.00 92.62 90 ILE A O 1
ATOM 746 N N . LEU A 1 91 ? 13.852 5.731 -9.340 1.00 93.56 91 LEU A N 1
ATOM 747 C CA . LEU A 1 91 ? 14.243 4.349 -9.613 1.00 93.56 91 LEU A CA 1
ATOM 748 C C . LEU A 1 91 ? 14.982 4.188 -10.946 1.00 93.56 91 LEU A C 1
ATOM 750 O O . LEU A 1 91 ? 15.799 3.283 -11.085 1.00 93.56 91 LEU A O 1
ATOM 754 N N . SER A 1 92 ? 14.773 5.083 -11.915 1.00 90.12 92 SER A N 1
ATOM 755 C CA . SER A 1 92 ? 15.540 5.087 -13.167 1.00 90.12 92 SER A CA 1
ATOM 756 C C . SER A 1 92 ? 17.043 5.318 -12.955 1.00 90.12 92 SER A C 1
ATOM 758 O O . SER A 1 92 ? 17.840 4.990 -13.836 1.00 90.12 92 SER A O 1
ATOM 760 N N . GLN A 1 93 ? 17.453 5.840 -11.792 1.00 89.31 93 GLN A N 1
ATOM 761 C CA . GLN A 1 93 ? 18.864 5.981 -11.420 1.00 89.31 93 GLN A CA 1
ATOM 762 C C . GLN A 1 93 ? 19.554 4.640 -11.164 1.00 89.31 93 GLN A C 1
ATOM 764 O O . GLN A 1 93 ? 20.778 4.586 -11.230 1.00 89.31 93 GLN A O 1
ATOM 769 N N . LEU A 1 94 ? 18.792 3.569 -10.911 1.00 87.50 94 LEU A N 1
ATOM 770 C CA . LEU A 1 94 ? 19.325 2.206 -10.831 1.00 87.50 94 LEU A CA 1
ATOM 771 C C . LEU A 1 94 ? 19.930 1.753 -12.162 1.00 87.50 94 LEU A C 1
ATOM 773 O O . LEU A 1 94 ? 20.747 0.839 -12.190 1.00 87.50 94 LEU A O 1
ATOM 777 N N . LEU A 1 95 ? 19.502 2.358 -13.270 1.00 90.56 95 LEU A N 1
ATOM 778 C CA . LEU A 1 95 ? 19.821 1.884 -14.604 1.00 90.56 95 LEU A CA 1
ATOM 779 C C . LEU A 1 95 ? 20.962 2.685 -15.228 1.00 90.56 95 LEU A C 1
ATOM 781 O O . LEU A 1 95 ? 20.938 3.923 -15.245 1.00 90.56 95 LEU A O 1
ATOM 785 N N . ASP A 1 96 ? 21.920 1.972 -15.814 1.00 88.50 96 ASP A N 1
ATOM 786 C CA . ASP A 1 96 ? 22.893 2.579 -16.720 1.00 88.50 96 ASP A CA 1
ATOM 787 C C . ASP A 1 96 ? 22.256 2.943 -18.079 1.00 88.50 96 ASP A C 1
ATOM 789 O O . ASP A 1 96 ? 21.113 2.585 -18.385 1.00 88.50 96 ASP A O 1
ATOM 793 N N . ASP A 1 97 ? 22.984 3.687 -18.912 1.00 87.81 97 ASP A N 1
ATOM 794 C CA . ASP A 1 97 ? 22.455 4.174 -20.192 1.00 87.81 97 ASP A CA 1
ATOM 795 C C . ASP A 1 97 ? 22.156 3.040 -21.186 1.00 87.81 97 ASP A C 1
ATOM 797 O O . ASP A 1 97 ? 21.201 3.134 -21.964 1.00 87.81 97 ASP A O 1
ATOM 801 N N . GLN A 1 98 ? 22.908 1.934 -21.143 1.00 88.81 98 GLN A N 1
ATOM 802 C CA . GLN A 1 98 ? 22.638 0.775 -21.996 1.00 88.81 98 GLN A CA 1
ATOM 803 C C . GLN A 1 98 ? 21.373 0.041 -21.545 1.00 88.81 98 GLN A C 1
ATOM 805 O O . GLN A 1 98 ? 20.553 -0.349 -22.379 1.00 88.81 98 GLN A O 1
ATOM 810 N N . GLN A 1 99 ? 21.188 -0.126 -20.237 1.00 90.38 99 GLN A N 1
ATOM 811 C CA . GLN A 1 99 ? 20.000 -0.717 -19.637 1.00 90.38 99 GLN A CA 1
ATOM 812 C C . GLN A 1 99 ? 18.764 0.124 -19.947 1.00 90.38 99 GLN A C 1
ATOM 814 O O . GLN A 1 99 ? 17.756 -0.432 -20.386 1.00 90.38 99 GLN A O 1
ATOM 819 N N . LYS A 1 100 ? 18.841 1.455 -19.818 1.00 87.38 100 LYS A N 1
ATOM 820 C CA . LYS A 1 100 ? 17.754 2.374 -20.202 1.00 87.38 100 LYS A CA 1
ATOM 821 C C . LYS A 1 100 ? 17.395 2.244 -21.675 1.00 87.38 100 LYS A C 1
ATOM 823 O O . LYS A 1 100 ? 16.219 2.117 -22.002 1.00 87.38 100 LYS A O 1
ATOM 828 N N . LEU A 1 101 ? 18.393 2.217 -22.560 1.00 87.44 101 LEU A N 1
ATOM 829 C CA . LEU A 1 101 ? 18.159 2.082 -23.997 1.00 87.44 101 LEU A CA 1
ATOM 830 C C . LEU A 1 101 ? 17.463 0.756 -24.330 1.00 87.44 101 LEU A C 1
ATOM 832 O O . LEU A 1 101 ? 16.483 0.739 -25.072 1.00 87.44 101 LEU A O 1
ATOM 836 N N . ARG A 1 102 ? 17.934 -0.352 -23.745 1.00 87.19 102 ARG A N 1
ATOM 837 C CA . ARG A 1 102 ? 17.373 -1.694 -23.973 1.00 87.19 102 ARG A CA 1
ATOM 838 C C . ARG A 1 102 ? 15.984 -1.885 -23.363 1.00 87.19 102 ARG A C 1
ATOM 840 O O . ARG A 1 102 ? 15.229 -2.715 -23.853 1.00 87.19 102 ARG A O 1
ATOM 847 N N . SER A 1 103 ? 15.655 -1.152 -22.300 1.00 89.06 103 SER A N 1
ATOM 848 C CA . SER A 1 103 ? 14.379 -1.255 -21.574 1.00 89.06 103 SER A CA 1
ATOM 849 C C . SER A 1 103 ? 13.413 -0.100 -21.861 1.00 89.06 103 SER A C 1
ATOM 851 O O . SER A 1 103 ? 12.376 0.017 -21.210 1.00 89.06 103 SER A O 1
ATOM 853 N N . ASN A 1 104 ? 13.702 0.739 -22.860 1.00 89.00 104 ASN A N 1
ATOM 854 C CA . ASN A 1 104 ? 12.904 1.929 -23.155 1.00 89.00 104 ASN A CA 1
ATOM 855 C C . ASN A 1 104 ? 11.420 1.595 -23.393 1.00 89.00 104 ASN A C 1
ATOM 857 O O . ASN A 1 104 ? 10.542 2.258 -22.853 1.00 89.00 104 ASN A O 1
ATOM 861 N N . THR A 1 105 ? 11.125 0.513 -24.121 1.00 91.69 105 THR A N 1
ATOM 862 C CA . THR A 1 105 ? 9.744 0.080 -24.388 1.00 91.69 105 THR A CA 1
ATOM 863 C C . THR A 1 105 ? 8.975 -0.241 -23.109 1.00 91.69 105 THR A C 1
ATOM 865 O O . THR A 1 105 ? 7.844 0.214 -22.949 1.00 91.69 105 THR A O 1
ATOM 868 N N . ILE A 1 106 ? 9.579 -0.979 -22.172 1.00 94.38 106 ILE A N 1
ATOM 869 C CA . ILE A 1 106 ? 8.902 -1.319 -20.919 1.00 94.38 106 ILE A CA 1
ATOM 870 C C . ILE A 1 106 ? 8.755 -0.092 -20.013 1.00 94.38 106 ILE A C 1
ATOM 872 O O . ILE A 1 106 ? 7.686 0.115 -19.442 1.00 94.38 106 ILE A O 1
ATOM 876 N N . ILE A 1 107 ? 9.777 0.764 -19.929 1.00 93.50 107 ILE A N 1
ATOM 877 C CA . ILE A 1 107 ? 9.702 2.020 -19.170 1.00 93.50 107 ILE A CA 1
ATOM 878 C C . ILE A 1 107 ? 8.591 2.913 -19.739 1.00 93.50 107 ILE A C 1
ATOM 880 O O . ILE A 1 107 ? 7.780 3.444 -18.982 1.00 93.50 107 ILE A O 1
ATOM 884 N N . PHE A 1 108 ? 8.493 3.022 -21.065 1.00 93.75 108 PHE A N 1
ATOM 885 C CA . PHE A 1 108 ? 7.419 3.742 -21.744 1.00 93.75 108 PHE A CA 1
ATOM 886 C C . PHE A 1 108 ? 6.039 3.150 -21.433 1.00 93.75 108 PHE A C 1
ATOM 888 O O . PHE A 1 108 ? 5.108 3.896 -21.141 1.00 93.75 108 PHE A O 1
ATOM 895 N N . ASN A 1 109 ? 5.903 1.822 -21.430 1.00 95.31 109 ASN A N 1
ATOM 896 C CA . ASN A 1 109 ? 4.652 1.161 -21.054 1.00 95.31 109 ASN A CA 1
ATOM 897 C C . ASN A 1 109 ? 4.256 1.472 -19.602 1.00 95.31 109 ASN A C 1
ATOM 899 O O . ASN A 1 109 ? 3.087 1.743 -19.342 1.00 95.31 109 ASN A O 1
ATOM 903 N N . ILE A 1 110 ? 5.220 1.515 -18.675 1.00 97.38 110 ILE A N 1
ATOM 904 C CA . ILE A 1 110 ? 4.969 1.930 -17.289 1.00 97.38 110 ILE A CA 1
ATOM 905 C C . ILE A 1 110 ? 4.495 3.390 -17.242 1.00 97.38 110 ILE A C 1
ATOM 907 O O . ILE A 1 110 ? 3.487 3.668 -16.595 1.00 97.38 110 ILE A O 1
ATOM 911 N N . TYR A 1 111 ? 5.163 4.316 -17.943 1.00 96.31 111 TYR A N 1
ATOM 912 C CA . TYR A 1 111 ? 4.717 5.715 -18.040 1.00 96.31 111 TYR A CA 1
ATOM 913 C C . TYR A 1 111 ? 3.293 5.817 -18.589 1.00 96.31 111 TYR A C 1
ATOM 915 O O . TYR A 1 111 ? 2.469 6.534 -18.025 1.00 96.31 111 TYR A O 1
ATOM 923 N N . LYS A 1 112 ? 2.989 5.067 -19.652 1.00 95.81 112 LYS A N 1
ATOM 924 C CA . LYS A 1 112 ? 1.657 5.010 -20.252 1.00 95.81 112 LYS A CA 1
ATOM 925 C C . LYS A 1 112 ? 0.613 4.518 -19.253 1.00 95.81 112 LYS A C 1
ATOM 927 O O . LYS A 1 112 ? -0.444 5.125 -19.135 1.00 95.81 112 LYS A O 1
ATOM 932 N N . ASP A 1 113 ? 0.913 3.465 -18.496 1.00 97.12 113 ASP A N 1
ATOM 933 C CA . ASP A 1 113 ? 0.014 2.967 -17.457 1.00 97.12 113 ASP A CA 1
ATOM 934 C C . ASP A 1 113 ? -0.189 3.983 -16.325 1.00 97.12 113 ASP A C 1
ATOM 936 O O . ASP A 1 113 ? -1.321 4.160 -15.882 1.00 97.12 113 ASP A O 1
ATOM 940 N N . ILE A 1 114 ? 0.859 4.696 -15.890 1.00 97.00 114 ILE A N 1
ATOM 941 C CA . ILE A 1 114 ? 0.722 5.788 -14.910 1.00 97.00 114 ILE A CA 1
ATOM 942 C C . ILE A 1 114 ? -0.191 6.889 -15.468 1.00 97.00 114 ILE A C 1
ATOM 944 O O . ILE A 1 114 ? -1.080 7.362 -14.757 1.00 97.00 114 ILE A O 1
ATOM 948 N N . MET A 1 115 ? 0.008 7.276 -16.729 1.00 94.19 115 MET A N 1
ATOM 949 C CA . MET A 1 115 ? -0.687 8.388 -17.378 1.00 94.19 115 MET A CA 1
ATOM 950 C C . MET A 1 115 ? -2.157 8.089 -17.669 1.00 94.19 115 MET A C 1
ATOM 952 O O . MET A 1 115 ? -3.035 8.858 -17.283 1.00 94.19 115 MET A O 1
ATOM 956 N N . GLU A 1 116 ? -2.415 6.986 -18.365 1.00 94.88 116 GLU A N 1
ATOM 957 C CA . GLU A 1 116 ? -3.707 6.695 -18.989 1.00 94.88 116 GLU A CA 1
ATOM 958 C C . GLU A 1 116 ? -4.566 5.772 -18.124 1.00 94.88 116 GLU A C 1
ATOM 960 O O . GLU A 1 116 ? -5.781 5.944 -18.060 1.00 94.88 116 GLU A O 1
ATOM 965 N N . ASN A 1 117 ? -3.946 4.814 -17.426 1.00 93.88 117 ASN A N 1
ATOM 966 C CA . ASN A 1 117 ? -4.679 3.697 -16.830 1.00 93.88 117 ASN A CA 1
ATOM 967 C C . ASN A 1 117 ? -4.776 3.777 -15.303 1.00 93.88 117 ASN A C 1
ATOM 969 O O . ASN A 1 117 ? -5.765 3.317 -14.732 1.00 93.88 117 ASN A O 1
ATOM 973 N N . TYR A 1 118 ? -3.800 4.388 -14.624 1.00 94.88 118 TYR A N 1
ATOM 974 C CA . TYR A 1 118 ? -3.700 4.345 -13.164 1.00 94.88 118 TYR A CA 1
ATOM 975 C C . TYR A 1 118 ? -4.938 4.891 -12.455 1.00 94.88 118 TYR A C 1
ATOM 977 O O . TYR A 1 118 ? -5.344 4.349 -11.434 1.00 94.88 118 TYR A O 1
ATOM 985 N N . SER A 1 119 ? -5.585 5.927 -12.994 1.00 89.19 119 SER A N 1
ATOM 986 C CA . SER A 1 119 ? -6.821 6.481 -12.425 1.00 89.19 119 SER A CA 1
ATOM 987 C C . SER A 1 119 ? -7.953 5.445 -12.359 1.00 89.19 119 SER A C 1
ATOM 989 O O . SER A 1 119 ? -8.703 5.433 -11.380 1.00 89.19 119 SER A O 1
ATOM 991 N N . THR A 1 120 ? -8.013 4.541 -13.342 1.00 91.94 120 THR A N 1
ATOM 992 C CA . THR A 1 120 ? -9.037 3.496 -13.496 1.00 91.94 120 THR A CA 1
ATOM 993 C C . THR A 1 120 ? -8.728 2.200 -12.750 1.00 91.94 120 THR A C 1
ATOM 995 O O . THR A 1 120 ? -9.627 1.385 -12.563 1.00 91.94 120 THR A O 1
ATOM 998 N N . PHE A 1 121 ? -7.486 2.003 -12.295 1.00 90.75 121 PHE A N 1
ATOM 999 C CA . PHE A 1 121 ? -7.132 0.837 -11.488 1.00 90.75 121 PHE A CA 1
ATOM 1000 C C . PHE A 1 121 ? -7.925 0.819 -10.177 1.00 90.75 121 PHE A C 1
ATOM 1002 O O . PHE A 1 121 ? -8.138 1.862 -9.543 1.00 90.75 121 PHE A O 1
ATOM 1009 N N . ASP A 1 122 ? -8.328 -0.377 -9.748 1.00 89.25 122 ASP A N 1
ATOM 1010 C CA . ASP A 1 122 ? -8.880 -0.573 -8.413 1.00 89.25 122 ASP A CA 1
ATOM 1011 C C . ASP A 1 122 ? -7.818 -0.297 -7.330 1.00 89.25 122 ASP A C 1
ATOM 1013 O O . ASP A 1 122 ? -6.613 -0.219 -7.594 1.00 89.25 122 ASP A O 1
ATOM 1017 N N . ASN A 1 123 ? -8.263 -0.130 -6.084 1.00 87.56 123 ASN A N 1
ATOM 1018 C CA . ASN A 1 123 ? -7.362 0.217 -4.984 1.00 87.56 123 ASN A CA 1
ATOM 1019 C C . ASN A 1 123 ? -6.343 -0.887 -4.668 1.00 87.56 123 ASN A C 1
ATOM 1021 O O . ASN A 1 123 ? -5.256 -0.573 -4.186 1.00 87.56 123 ASN A O 1
ATOM 1025 N N . THR A 1 124 ? -6.653 -2.154 -4.954 1.00 88.44 124 THR A N 1
ATOM 1026 C CA . THR A 1 124 ? -5.742 -3.273 -4.685 1.00 88.44 124 THR A CA 1
ATOM 1027 C C . THR A 1 124 ? -4.569 -3.265 -5.659 1.00 88.44 124 THR A C 1
ATOM 1029 O O . THR A 1 124 ? -3.412 -3.324 -5.238 1.00 88.44 124 THR A O 1
ATOM 1032 N N . LEU A 1 125 ? -4.843 -3.057 -6.948 1.00 92.81 125 LEU A N 1
ATOM 1033 C CA . LEU A 1 125 ? -3.821 -2.878 -7.965 1.00 92.81 125 LEU A CA 1
ATOM 1034 C C . LEU A 1 125 ? -3.053 -1.573 -7.736 1.00 92.81 125 LEU A C 1
ATOM 1036 O O . LEU A 1 125 ? -1.827 -1.586 -7.793 1.00 92.81 125 LEU A O 1
ATOM 1040 N N . LYS A 1 126 ? -3.727 -0.464 -7.393 1.00 93.06 126 LYS A N 1
ATOM 1041 C CA . LYS A 1 126 ? -3.059 0.807 -7.049 1.00 93.06 126 LYS A CA 1
ATOM 1042 C C . LYS A 1 126 ? -2.075 0.665 -5.891 1.00 93.06 126 LYS A C 1
ATOM 1044 O O . LYS A 1 126 ? -1.026 1.308 -5.932 1.00 93.06 126 LYS A O 1
ATOM 1049 N N . ALA A 1 127 ? -2.405 -0.151 -4.888 1.00 91.75 127 ALA A N 1
ATOM 1050 C CA . ALA A 1 127 ? -1.560 -0.375 -3.719 1.00 91.75 127 ALA A CA 1
ATOM 1051 C C . ALA A 1 127 ? -0.282 -1.146 -4.073 1.00 91.75 127 ALA A C 1
ATOM 1053 O O . ALA A 1 127 ? 0.797 -0.800 -3.594 1.00 91.75 127 ALA A O 1
ATOM 1054 N N . ILE A 1 128 ? -0.377 -2.160 -4.940 1.00 96.62 128 ILE A N 1
ATOM 1055 C CA . ILE A 1 128 ? 0.782 -2.984 -5.313 1.00 96.62 128 ILE A CA 1
ATOM 1056 C C . ILE A 1 128 ? 1.558 -2.456 -6.529 1.00 96.62 128 ILE A C 1
ATOM 1058 O O . ILE A 1 128 ? 2.703 -2.851 -6.737 1.00 96.62 128 ILE A O 1
ATOM 1062 N N . PHE A 1 129 ? 0.986 -1.546 -7.322 1.00 98.12 129 PHE A N 1
ATOM 1063 C CA . PHE A 1 129 ? 1.607 -1.025 -8.544 1.00 98.12 129 PHE A CA 1
ATOM 1064 C C . PHE A 1 129 ? 3.013 -0.422 -8.345 1.00 98.12 129 PHE A C 1
ATOM 1066 O O . PHE A 1 129 ? 3.894 -0.753 -9.140 1.00 98.12 129 PHE A O 1
ATOM 1073 N N . PRO A 1 130 ? 3.303 0.363 -7.282 1.00 98.19 130 PRO A N 1
ATOM 1074 C CA . PRO A 1 130 ? 4.669 0.815 -7.002 1.00 98.19 130 PRO A CA 1
ATOM 1075 C C . PRO A 1 130 ? 5.655 -0.349 -6.811 1.00 98.19 130 PRO A C 1
ATOM 1077 O O . PRO A 1 130 ? 6.803 -0.271 -7.243 1.00 98.19 130 PRO A O 1
ATOM 1080 N N . THR A 1 131 ? 5.198 -1.458 -6.216 1.00 98.06 131 THR A N 1
ATOM 1081 C CA . THR A 1 131 ? 6.011 -2.671 -6.044 1.00 98.06 131 THR A CA 1
ATOM 1082 C C . THR A 1 131 ? 6.268 -3.357 -7.381 1.00 98.06 131 THR A C 1
ATOM 1084 O O . THR A 1 131 ? 7.386 -3.799 -7.615 1.00 98.06 131 THR A O 1
ATOM 1087 N N . ILE A 1 132 ? 5.282 -3.396 -8.288 1.00 98.12 132 ILE A N 1
ATOM 1088 C CA . ILE A 1 132 ? 5.482 -3.906 -9.656 1.00 98.12 132 ILE A CA 1
ATOM 1089 C C . ILE A 1 132 ? 6.560 -3.087 -10.382 1.00 98.12 132 ILE A C 1
ATOM 1091 O O . ILE A 1 132 ? 7.435 -3.670 -11.021 1.00 98.12 132 ILE A O 1
ATOM 1095 N N . ILE A 1 133 ? 6.518 -1.752 -10.279 1.00 98.19 133 ILE A N 1
ATOM 1096 C CA . ILE A 1 133 ? 7.519 -0.865 -10.896 1.00 98.19 133 ILE A CA 1
ATOM 1097 C C . ILE A 1 133 ? 8.916 -1.184 -10.356 1.00 98.19 133 ILE A C 1
ATOM 1099 O O . ILE A 1 133 ? 9.845 -1.397 -11.137 1.00 98.19 133 ILE A O 1
ATOM 1103 N N . LEU A 1 134 ? 9.056 -1.252 -9.030 1.00 97.75 134 LEU A N 1
ATOM 1104 C CA . LEU A 1 134 ? 10.318 -1.585 -8.372 1.00 97.75 134 LEU A CA 1
ATOM 1105 C C . LEU A 1 134 ? 10.846 -2.957 -8.808 1.00 97.75 134 LEU A C 1
ATOM 1107 O O . LEU A 1 134 ? 12.033 -3.107 -9.076 1.00 97.75 134 LEU A O 1
ATOM 1111 N N . ASP A 1 135 ? 9.964 -3.948 -8.903 1.00 96.69 135 ASP A N 1
ATOM 1112 C CA . ASP A 1 135 ? 10.312 -5.317 -9.267 1.00 96.69 135 ASP A CA 1
ATOM 1113 C C . ASP A 1 135 ? 10.814 -5.423 -10.711 1.00 96.69 135 ASP A C 1
ATOM 1115 O O . ASP A 1 135 ? 11.864 -6.011 -10.970 1.00 96.69 135 ASP A O 1
ATOM 1119 N N . VAL A 1 136 ? 10.134 -4.759 -11.649 1.00 96.88 136 VAL A N 1
ATOM 1120 C CA . VAL A 1 136 ? 10.592 -4.661 -13.042 1.00 96.88 136 VAL A CA 1
ATOM 1121 C C . VAL A 1 136 ? 11.949 -3.964 -13.134 1.00 96.88 136 VAL A C 1
ATOM 1123 O O . VAL A 1 136 ? 12.832 -4.446 -13.843 1.00 96.88 136 VAL A O 1
ATOM 1126 N N . LEU A 1 137 ? 12.154 -2.865 -12.405 1.00 95.81 137 LEU A N 1
ATOM 1127 C CA . LEU A 1 137 ? 13.434 -2.152 -12.423 1.00 95.81 137 LEU A CA 1
ATOM 1128 C C . LEU A 1 137 ? 14.557 -2.944 -11.745 1.00 95.81 137 LEU A C 1
ATOM 1130 O O . LEU A 1 137 ? 15.689 -2.892 -12.219 1.00 95.81 137 LEU A O 1
ATOM 1134 N N . SER A 1 138 ? 14.252 -3.751 -10.725 1.00 94.62 138 SER A N 1
ATOM 1135 C CA . SER A 1 138 ? 15.204 -4.708 -10.151 1.00 94.62 138 SER A CA 1
ATOM 1136 C C . SER A 1 138 ? 15.642 -5.742 -11.194 1.00 94.62 138 SER A C 1
ATOM 1138 O O . SER A 1 138 ? 16.839 -5.982 -11.369 1.00 94.62 138 SER A O 1
ATOM 1140 N N . ILE A 1 139 ? 14.697 -6.280 -11.973 1.00 95.25 139 ILE A N 1
ATOM 1141 C CA . ILE A 1 139 ? 15.002 -7.230 -13.050 1.00 95.25 139 ILE A CA 1
ATOM 1142 C C . ILE A 1 139 ? 15.862 -6.574 -14.135 1.00 95.25 139 ILE A C 1
ATOM 1144 O O . ILE A 1 139 ? 16.822 -7.186 -14.595 1.00 95.25 139 ILE A O 1
ATOM 1148 N N . ILE A 1 140 ? 15.565 -5.337 -14.538 1.00 94.75 140 ILE A N 1
ATOM 1149 C CA . ILE A 1 140 ? 16.374 -4.623 -15.540 1.00 94.75 140 ILE A CA 1
ATOM 1150 C C . ILE A 1 140 ? 17.793 -4.370 -15.010 1.00 94.75 140 ILE A C 1
ATOM 1152 O O . ILE A 1 140 ? 18.758 -4.574 -15.743 1.00 94.75 140 ILE A O 1
ATOM 1156 N N . HIS A 1 141 ? 17.916 -3.960 -13.746 1.00 91.88 141 HIS A N 1
ATOM 1157 C CA . HIS A 1 141 ? 19.191 -3.618 -13.121 1.00 91.88 141 HIS A CA 1
ATOM 1158 C C . HIS A 1 141 ? 20.108 -4.837 -12.935 1.00 91.88 141 HIS A C 1
ATOM 1160 O O . HIS A 1 141 ? 21.272 -4.800 -13.333 1.00 91.88 141 HIS A O 1
ATOM 1166 N N . ARG A 1 142 ? 19.595 -5.924 -12.339 1.00 91.62 142 ARG A N 1
ATOM 1167 C CA . ARG A 1 142 ? 20.412 -7.077 -11.904 1.00 91.62 142 ARG A CA 1
ATOM 1168 C C . ARG A 1 142 ? 19.951 -8.441 -12.421 1.00 91.62 142 ARG A C 1
ATOM 1170 O O . ARG A 1 142 ? 20.542 -9.456 -12.066 1.00 91.62 142 ARG A O 1
ATOM 1177 N N . GLY A 1 143 ? 18.902 -8.496 -13.239 1.00 90.88 143 GLY A N 1
ATOM 1178 C CA . GLY A 1 143 ? 18.367 -9.740 -13.808 1.00 90.88 143 GLY A CA 1
ATOM 1179 C C . GLY A 1 143 ? 17.518 -10.577 -12.849 1.00 90.88 143 GLY A C 1
ATOM 1180 O O . GLY A 1 143 ? 17.054 -11.648 -13.240 1.00 90.88 143 GLY A O 1
ATOM 1181 N N . ASN A 1 144 ? 17.294 -10.105 -11.621 1.00 91.81 144 ASN A N 1
ATOM 1182 C CA . ASN A 1 144 ? 16.536 -10.811 -10.592 1.00 91.81 144 ASN A CA 1
ATOM 1183 C C . ASN A 1 144 ? 15.350 -9.966 -10.130 1.00 91.81 144 ASN A C 1
ATOM 1185 O O . ASN A 1 144 ? 15.464 -8.748 -10.010 1.00 91.81 144 ASN A O 1
ATOM 1189 N N . ASN A 1 145 ? 14.239 -10.625 -9.826 1.00 92.56 145 ASN A N 1
ATOM 1190 C CA . ASN A 1 145 ? 13.087 -9.998 -9.190 1.00 92.56 145 ASN A CA 1
ATOM 1191 C C . ASN A 1 145 ? 13.348 -9.745 -7.683 1.00 92.56 145 ASN A C 1
ATOM 1193 O O . ASN A 1 145 ? 14.381 -10.145 -7.135 1.00 92.56 145 ASN A O 1
ATOM 1197 N N . LEU A 1 146 ? 12.408 -9.106 -6.983 1.00 91.19 146 LEU A N 1
ATOM 1198 C CA . LEU A 1 146 ? 12.5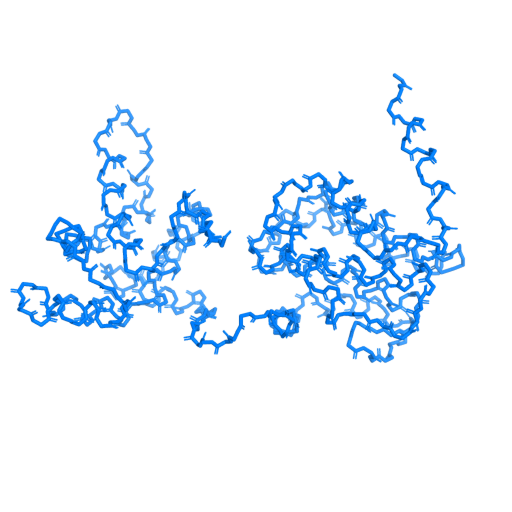22 -8.785 -5.551 1.00 91.19 146 LEU A CA 1
ATOM 1199 C C . LEU A 1 146 ? 12.570 -10.017 -4.640 1.00 91.19 146 LEU A C 1
ATOM 1201 O O . LEU A 1 146 ? 13.048 -9.918 -3.515 1.00 91.19 146 LEU A O 1
ATOM 1205 N N . THR A 1 147 ? 12.107 -11.176 -5.114 1.00 87.94 147 THR A N 1
ATOM 1206 C CA . THR A 1 147 ? 12.212 -12.446 -4.382 1.00 87.94 147 THR A CA 1
ATOM 1207 C C . THR A 1 147 ? 13.525 -13.186 -4.671 1.00 87.94 147 THR A C 1
ATOM 1209 O O . THR A 1 147 ? 13.708 -14.295 -4.185 1.00 87.94 147 THR A O 1
ATOM 1212 N N . GLY A 1 148 ? 14.423 -12.614 -5.483 1.00 87.81 148 GLY A N 1
ATOM 1213 C CA . GLY A 1 148 ? 15.720 -13.197 -5.842 1.00 87.81 148 GLY A CA 1
ATOM 1214 C C . GLY A 1 148 ? 15.698 -14.159 -7.037 1.00 87.81 148 GLY A C 1
ATOM 1215 O O . GLY A 1 148 ? 16.743 -14.683 -7.416 1.00 87.81 148 GLY A O 1
ATOM 1216 N N . ASN A 1 149 ? 14.543 -14.372 -7.670 1.00 90.00 149 ASN A N 1
ATOM 1217 C CA . ASN A 1 149 ? 14.416 -15.247 -8.831 1.00 90.00 149 ASN A CA 1
ATOM 1218 C C . ASN A 1 149 ? 14.948 -14.561 -10.087 1.00 90.00 149 ASN A C 1
ATOM 1220 O O . ASN A 1 149 ? 14.564 -13.434 -10.405 1.00 90.00 149 ASN A O 1
ATOM 1224 N N . LYS A 1 150 ? 15.778 -15.280 -10.843 1.00 94.06 150 LYS A N 1
ATOM 1225 C CA . LYS A 1 150 ? 16.295 -14.813 -12.129 1.00 94.06 150 LYS A CA 1
ATOM 1226 C C . LYS A 1 150 ? 15.171 -14.728 -13.161 1.00 94.06 150 LYS A C 1
ATOM 1228 O O . LYS A 1 150 ? 14.433 -15.690 -13.363 1.00 94.06 150 LYS A O 1
ATOM 1233 N N . VAL A 1 151 ? 15.078 -13.598 -13.852 1.00 92.12 151 VAL A N 1
ATOM 1234 C CA . VAL A 1 151 ? 14.112 -13.357 -14.927 1.00 92.12 151 VAL A CA 1
ATOM 1235 C C . VAL A 1 151 ? 14.872 -12.990 -16.194 1.00 92.12 151 VAL A C 1
ATOM 1237 O O . VAL A 1 151 ? 15.791 -12.174 -16.184 1.00 92.12 151 VAL A O 1
ATOM 1240 N N . ASN A 1 152 ? 14.505 -13.615 -17.312 1.00 89.12 152 ASN A N 1
ATOM 1241 C CA . ASN A 1 152 ? 15.126 -13.311 -18.594 1.00 89.12 152 ASN A CA 1
ATOM 1242 C C . ASN A 1 152 ? 14.720 -11.901 -19.048 1.00 89.12 152 ASN A C 1
ATOM 1244 O O . ASN A 1 152 ? 13.528 -11.593 -19.107 1.00 89.12 152 ASN A O 1
ATOM 1248 N N . PHE A 1 153 ? 15.697 -11.083 -19.439 1.00 84.75 153 PHE A N 1
ATOM 1249 C CA . PHE A 1 153 ? 15.480 -9.726 -19.932 1.00 84.75 153 PHE A CA 1
ATOM 1250 C C . PHE A 1 153 ? 14.438 -9.657 -21.062 1.00 84.75 153 PHE A C 1
ATOM 1252 O O . PHE A 1 153 ? 13.539 -8.823 -21.034 1.00 84.75 153 PHE A O 1
ATOM 1259 N N . TYR A 1 154 ? 14.480 -10.595 -22.014 1.00 85.94 154 TYR A N 1
ATOM 1260 C CA . TYR A 1 154 ? 13.532 -10.631 -23.138 1.00 85.94 154 TYR A CA 1
ATOM 1261 C C . TYR A 1 154 ? 12.087 -10.953 -22.724 1.00 85.94 154 TYR A C 1
ATOM 1263 O O . TYR A 1 154 ? 11.165 -10.789 -23.515 1.00 85.94 154 TYR A O 1
ATOM 1271 N N . SER A 1 155 ? 11.877 -11.419 -21.489 1.00 90.12 155 SER A N 1
ATOM 1272 C CA . SER A 1 155 ? 10.554 -11.733 -20.942 1.00 90.12 155 SER A CA 1
ATOM 1273 C C . SER A 1 155 ? 9.978 -10.625 -20.059 1.00 90.12 155 SER A C 1
ATOM 1275 O O . SER A 1 155 ? 8.884 -10.799 -19.529 1.00 90.12 155 SER A O 1
ATOM 1277 N N . ILE A 1 156 ? 10.676 -9.492 -19.901 1.00 92.00 156 ILE A N 1
ATOM 1278 C CA . ILE A 1 156 ? 10.275 -8.416 -18.983 1.00 92.00 156 ILE A CA 1
ATOM 1279 C C . ILE A 1 156 ? 8.902 -7.834 -19.341 1.00 92.00 156 ILE A C 1
ATOM 1281 O O . ILE A 1 156 ? 8.095 -7.610 -18.442 1.00 92.00 156 ILE A O 1
ATOM 1285 N N . ASP A 1 157 ? 8.584 -7.649 -20.625 1.00 89.56 157 ASP A N 1
ATOM 1286 C CA . ASP A 1 157 ? 7.257 -7.168 -21.036 1.00 89.56 157 ASP A CA 1
ATOM 1287 C C . ASP A 1 157 ? 6.140 -8.127 -20.606 1.00 89.56 157 ASP A C 1
ATOM 1289 O O . ASP A 1 157 ? 5.105 -7.709 -20.080 1.00 89.56 157 ASP A O 1
ATOM 1293 N N . THR A 1 158 ? 6.354 -9.431 -20.792 1.00 92.38 158 THR A N 1
ATOM 1294 C CA . THR A 1 158 ? 5.417 -10.471 -20.352 1.00 92.38 158 THR A CA 1
ATOM 1295 C C . THR A 1 158 ? 5.340 -10.526 -18.828 1.00 92.38 158 THR A C 1
ATOM 1297 O O . THR A 1 158 ? 4.249 -10.642 -18.272 1.00 92.38 158 THR A O 1
ATOM 1300 N N . TYR A 1 159 ? 6.481 -10.396 -18.143 1.00 94.44 159 TYR A N 1
ATOM 1301 C CA . TYR A 1 159 ? 6.555 -10.340 -16.687 1.00 94.44 159 TYR A CA 1
ATOM 1302 C C . TYR A 1 159 ? 5.709 -9.187 -16.148 1.00 94.44 159 TYR A C 1
ATOM 1304 O O . TYR A 1 159 ? 4.807 -9.425 -15.354 1.00 94.44 159 TYR A O 1
ATOM 1312 N N . TYR A 1 160 ? 5.925 -7.969 -16.648 1.00 96.00 160 TYR A N 1
ATOM 1313 C CA . TYR A 1 160 ? 5.193 -6.776 -16.234 1.00 96.00 160 TYR A CA 1
ATOM 1314 C C . TYR A 1 160 ? 3.681 -6.913 -16.419 1.00 96.00 160 TYR A C 1
ATOM 1316 O O . TYR A 1 160 ? 2.914 -6.625 -15.499 1.00 96.00 160 TYR A O 1
ATOM 1324 N N . LYS A 1 161 ? 3.241 -7.393 -17.590 1.00 93.88 161 LYS A N 1
ATOM 1325 C CA . LYS A 1 161 ? 1.815 -7.618 -17.870 1.00 93.88 161 LYS A CA 1
ATOM 1326 C C . LYS A 1 161 ? 1.205 -8.610 -16.881 1.00 93.88 161 LYS A C 1
ATOM 1328 O O . LYS A 1 161 ? 0.158 -8.328 -16.305 1.00 93.88 161 LYS A O 1
ATOM 1333 N N . ASN A 1 162 ? 1.893 -9.723 -16.634 1.00 92.62 162 ASN A N 1
ATOM 1334 C CA . ASN A 1 162 ? 1.426 -10.766 -15.724 1.00 92.62 162 ASN A CA 1
ATOM 1335 C C . ASN A 1 162 ? 1.516 -10.352 -14.248 1.00 92.62 162 ASN A C 1
ATOM 1337 O O . ASN A 1 162 ? 0.769 -10.867 -13.424 1.00 92.62 162 ASN A O 1
ATOM 1341 N N . SER A 1 163 ? 2.405 -9.429 -13.878 1.00 92.31 163 SER A N 1
ATOM 1342 C CA . SER A 1 163 ? 2.517 -8.948 -12.497 1.00 92.31 163 SER A CA 1
ATOM 1343 C C . SER A 1 163 ? 1.253 -8.236 -12.018 1.00 92.31 163 SER A C 1
ATOM 1345 O O . SER A 1 163 ? 0.922 -8.331 -10.838 1.00 92.31 163 SER A O 1
ATOM 1347 N N . LYS A 1 164 ? 0.494 -7.600 -12.920 1.00 91.81 164 LYS A N 1
ATOM 1348 C CA . LYS A 1 164 ? -0.764 -6.912 -12.580 1.00 91.81 164 LYS A CA 1
ATOM 1349 C C . LYS A 1 164 ? -1.854 -7.862 -12.071 1.00 91.81 164 LYS A C 1
ATOM 1351 O O . LYS A 1 164 ? -2.706 -7.433 -11.306 1.00 91.81 164 LYS A O 1
ATOM 1356 N N . SER A 1 165 ? -1.812 -9.146 -12.440 1.00 90.31 165 SER A N 1
ATOM 1357 C CA . SER A 1 165 ? -2.754 -10.161 -11.947 1.00 90.31 165 SER A CA 1
ATOM 1358 C C . SER A 1 165 ? -2.257 -10.904 -10.700 1.00 90.31 165 SER A C 1
ATOM 1360 O O . SER A 1 165 ? -2.978 -11.734 -10.156 1.00 90.31 165 SER A O 1
ATOM 1362 N N . LYS A 1 166 ? -1.034 -10.632 -10.222 1.00 91.25 166 LYS A N 1
ATOM 1363 C CA . LYS A 1 166 ? -0.413 -11.309 -9.066 1.00 91.25 166 LYS A CA 1
ATOM 1364 C C . LYS A 1 166 ? -0.625 -10.556 -7.749 1.00 91.25 166 LYS A C 1
ATOM 1366 O O . LYS A 1 166 ? 0.253 -10.560 -6.886 1.00 91.25 166 LYS A O 1
ATOM 1371 N N . ILE A 1 167 ? -1.782 -9.915 -7.591 1.00 87.31 167 ILE A N 1
ATOM 1372 C CA . ILE A 1 167 ? -2.093 -9.036 -6.452 1.00 87.31 167 ILE A CA 1
ATOM 1373 C C . ILE A 1 167 ? -1.876 -9.756 -5.120 1.00 87.31 167 ILE A C 1
ATOM 1375 O O . ILE A 1 167 ? -1.105 -9.290 -4.286 1.00 87.31 167 ILE A O 1
ATOM 1379 N N . GLU A 1 168 ? -2.462 -10.943 -4.961 1.00 85.00 168 GLU A N 1
ATOM 1380 C CA . GLU A 1 168 ? -2.343 -11.741 -3.737 1.00 85.00 168 GLU A CA 1
ATOM 1381 C C . GLU A 1 168 ? -0.884 -12.093 -3.399 1.00 85.00 168 GLU A C 1
ATOM 1383 O O . GLU A 1 168 ? -0.472 -12.009 -2.242 1.00 85.00 168 GLU A O 1
ATOM 1388 N N . SER A 1 169 ? -0.079 -12.438 -4.410 1.00 87.06 169 SER A N 1
ATOM 1389 C CA . SER A 1 169 ? 1.333 -12.781 -4.219 1.00 87.06 169 SER A CA 1
ATOM 1390 C C . SER A 1 169 ? 2.141 -11.587 -3.715 1.00 87.06 169 SER A C 1
ATOM 1392 O O . SER A 1 169 ? 2.937 -11.749 -2.792 1.00 87.06 169 SER A O 1
ATOM 1394 N N . TYR A 1 170 ? 1.944 -10.397 -4.294 1.00 90.69 170 TYR A N 1
ATOM 1395 C CA . TYR A 1 170 ? 2.628 -9.185 -3.836 1.00 90.69 170 TYR A CA 1
ATOM 1396 C C . TYR A 1 170 ? 2.154 -8.770 -2.443 1.00 90.69 170 TYR A C 1
ATOM 1398 O O . TYR A 1 170 ? 2.982 -8.465 -1.591 1.00 90.69 170 TYR A O 1
ATOM 1406 N N . THR A 1 171 ? 0.850 -8.826 -2.175 1.00 88.69 171 THR A N 1
ATOM 1407 C CA . THR A 1 171 ? 0.287 -8.501 -0.859 1.00 88.69 171 THR A CA 1
ATOM 1408 C C . THR A 1 171 ? 0.862 -9.402 0.235 1.00 88.69 171 THR A C 1
ATOM 1410 O O . THR A 1 171 ? 1.370 -8.898 1.237 1.00 88.69 171 THR A O 1
ATOM 1413 N N . LYS A 1 172 ? 0.868 -10.730 0.034 1.00 89.38 172 LYS A N 1
ATOM 1414 C CA . LYS A 1 172 ? 1.475 -11.681 0.985 1.00 89.38 172 LYS A CA 1
ATOM 1415 C C . LYS A 1 172 ? 2.964 -11.406 1.190 1.00 89.38 172 LYS A C 1
ATOM 1417 O O . LYS A 1 172 ? 3.428 -11.400 2.328 1.00 89.38 172 LYS A O 1
ATOM 1422 N N . PHE A 1 173 ? 3.689 -11.144 0.102 1.00 89.75 173 PHE A N 1
ATOM 1423 C CA . PHE A 1 173 ? 5.115 -10.842 0.156 1.00 89.75 173 PHE A CA 1
ATOM 1424 C C . PHE A 1 173 ? 5.414 -9.561 0.941 1.00 89.75 173 PHE A C 1
ATOM 1426 O O . PHE A 1 173 ? 6.304 -9.561 1.776 1.00 89.75 173 PHE A O 1
ATOM 1433 N N . ILE A 1 174 ? 4.660 -8.476 0.751 1.00 91.38 174 ILE A N 1
ATOM 1434 C CA . ILE A 1 174 ? 4.887 -7.235 1.509 1.00 91.38 174 ILE A CA 1
ATOM 1435 C C . ILE A 1 174 ? 4.533 -7.436 2.989 1.00 91.38 174 ILE A C 1
ATOM 1437 O O . ILE A 1 174 ? 5.270 -7.000 3.878 1.00 91.38 174 ILE A O 1
ATOM 1441 N N . HIS A 1 175 ? 3.433 -8.137 3.280 1.00 89.38 175 HIS A N 1
ATOM 1442 C CA . HIS A 1 175 ? 3.008 -8.389 4.655 1.00 89.38 175 HIS A CA 1
ATOM 1443 C C . HIS A 1 175 ? 4.002 -9.225 5.465 1.00 89.38 175 HIS A C 1
ATOM 1445 O O . HIS A 1 175 ? 4.094 -9.001 6.674 1.00 89.38 175 HIS A O 1
ATOM 1451 N N . SER A 1 176 ? 4.804 -10.099 4.841 1.00 88.75 176 SER A N 1
ATOM 1452 C CA . SER A 1 176 ? 5.845 -10.846 5.566 1.00 88.75 176 SER A CA 1
ATOM 1453 C C . SER A 1 176 ? 6.921 -9.946 6.187 1.00 88.75 176 SER A C 1
ATOM 1455 O O . SER A 1 176 ? 7.620 -10.365 7.107 1.00 88.75 176 SER A O 1
ATOM 1457 N N . PHE A 1 177 ? 7.039 -8.688 5.746 1.00 85.50 177 PHE A N 1
ATOM 1458 C CA . PHE A 1 177 ? 7.970 -7.718 6.327 1.00 85.50 177 PHE A CA 1
ATOM 1459 C C . PHE A 1 177 ? 7.392 -6.934 7.516 1.00 85.50 177 PHE A C 1
ATOM 1461 O O . PHE A 1 177 ? 8.140 -6.250 8.219 1.00 85.50 177 PHE A O 1
ATOM 1468 N N . SER A 1 178 ? 6.104 -7.062 7.839 1.00 81.06 178 SER A N 1
ATOM 1469 C CA . SER A 1 178 ? 5.516 -6.414 9.021 1.00 81.06 178 SER A CA 1
ATOM 1470 C C . SER A 1 178 ? 6.095 -6.981 10.330 1.00 81.06 178 SER A C 1
ATOM 1472 O O . SER A 1 178 ? 6.342 -8.178 10.447 1.00 81.06 178 SER A O 1
ATOM 1474 N N . LYS A 1 179 ? 6.390 -6.125 11.324 1.00 57.88 179 LYS A N 1
ATOM 1475 C CA . LYS A 1 179 ? 6.802 -6.533 12.692 1.00 57.88 179 LYS A CA 1
ATOM 1476 C C . LYS A 1 179 ? 5.629 -6.859 13.608 1.00 57.88 179 LYS A C 1
ATOM 1478 O O . LYS A 1 179 ? 5.848 -7.366 14.704 1.00 57.88 179 LYS A O 1
ATOM 1483 N N . ARG A 1 180 ? 4.399 -6.545 13.199 1.00 48.66 180 ARG A N 1
ATOM 1484 C CA . ARG A 1 180 ? 3.240 -7.017 13.945 1.00 48.66 180 ARG A CA 1
ATOM 1485 C C . ARG A 1 180 ? 3.298 -8.531 13.829 1.00 48.66 180 ARG A C 1
ATOM 1487 O O . ARG A 1 180 ? 3.150 -9.041 12.720 1.00 48.66 180 ARG A O 1
ATOM 1494 N N . GLU A 1 181 ? 3.545 -9.226 14.945 1.00 35.22 181 GLU A N 1
ATOM 1495 C CA . GLU A 1 181 ? 3.049 -10.590 15.082 1.00 35.22 181 GLU A CA 1
ATOM 1496 C C . GLU A 1 181 ? 1.671 -10.564 14.450 1.00 35.22 181 GLU A C 1
ATOM 1498 O O . GLU A 1 181 ? 0.834 -9.718 14.802 1.00 35.22 181 GLU A O 1
ATOM 1503 N N . VAL A 1 182 ? 1.469 -11.426 13.465 1.00 37.25 182 VAL A N 1
ATOM 1504 C CA . VAL A 1 182 ? 0.134 -11.748 13.013 1.00 37.25 182 VAL A CA 1
ATOM 1505 C C . VAL A 1 182 ? -0.514 -12.456 14.205 1.00 37.25 182 VAL A C 1
ATOM 1507 O O . VAL A 1 182 ? -0.691 -13.663 14.217 1.00 37.25 182 VAL A O 1
ATOM 1510 N N . LYS A 1 183 ? -0.887 -11.698 15.248 1.00 30.31 183 LYS A N 1
ATOM 1511 C CA . LYS A 1 183 ? -2.189 -11.924 15.842 1.00 30.31 183 LYS A CA 1
ATOM 1512 C C . LYS A 1 183 ? -3.093 -11.837 14.645 1.00 30.31 183 LYS A C 1
ATOM 1514 O O . LYS A 1 183 ? -3.128 -10.796 13.993 1.00 30.31 183 LYS A O 1
ATOM 1519 N N . GLU A 1 184 ? -3.705 -12.959 14.325 1.00 31.53 184 GLU A N 1
ATOM 1520 C CA . GLU A 1 184 ? -4.773 -13.114 13.361 1.00 31.53 184 GLU A CA 1
ATOM 1521 C C . GLU A 1 184 ? -5.899 -12.111 13.677 1.00 31.53 184 GLU A C 1
ATOM 1523 O O . GLU A 1 184 ? -6.990 -12.455 14.109 1.00 31.53 184 GLU A O 1
ATOM 1528 N N . SER A 1 185 ? -5.672 -10.819 13.464 1.00 31.08 185 SER A N 1
ATOM 1529 C CA . SER A 1 185 ? -6.674 -10.000 12.835 1.00 31.08 185 SER A CA 1
ATOM 1530 C C . SER A 1 185 ? -6.519 -10.346 11.371 1.00 31.08 185 SER A C 1
ATOM 1532 O O . SER A 1 185 ? -5.740 -9.729 10.644 1.00 31.08 185 SER A O 1
ATOM 1534 N N . ILE A 1 186 ? -7.202 -11.422 10.999 1.00 34.41 186 ILE A N 1
ATOM 1535 C CA . ILE A 1 186 ? -7.706 -11.655 9.662 1.00 34.41 186 ILE A CA 1
ATOM 1536 C C . ILE A 1 186 ? -8.270 -10.297 9.209 1.00 34.41 186 ILE A C 1
ATOM 1538 O O . ILE A 1 186 ? -9.409 -9.944 9.502 1.00 34.41 186 ILE A O 1
ATOM 1542 N N . ILE A 1 187 ? -7.446 -9.483 8.543 1.00 35.75 187 ILE A N 1
ATOM 1543 C CA . ILE A 1 187 ? -7.949 -8.745 7.400 1.00 35.75 187 ILE A CA 1
ATOM 1544 C C . ILE A 1 187 ? -8.112 -9.865 6.392 1.00 35.75 187 ILE A C 1
ATOM 1546 O O . ILE A 1 187 ? -7.228 -10.146 5.587 1.00 35.75 187 ILE A O 1
ATOM 1550 N N . ASP A 1 188 ? -9.228 -10.577 6.540 1.00 34.41 188 ASP A N 1
ATOM 1551 C CA . ASP A 1 188 ? -9.836 -11.211 5.402 1.00 34.41 188 ASP A CA 1
ATOM 1552 C C . ASP A 1 188 ? -9.943 -10.034 4.453 1.00 34.41 188 ASP A C 1
ATOM 1554 O O . ASP A 1 188 ? -10.638 -9.047 4.734 1.00 34.41 188 ASP A O 1
ATOM 1558 N N . VAL A 1 189 ? -9.237 -10.108 3.337 1.00 39.59 189 VAL A N 1
ATOM 1559 C CA . VAL A 1 189 ? -9.815 -9.531 2.142 1.00 39.59 189 VAL A CA 1
ATOM 1560 C C . VAL A 1 189 ? -11.048 -10.401 1.913 1.00 39.59 189 VAL A C 1
ATOM 1562 O O . VAL A 1 189 ? -11.017 -11.321 1.107 1.00 39.59 189 VAL A O 1
ATOM 1565 N N . THR A 1 190 ? -12.098 -10.175 2.719 1.00 45.28 190 THR A N 1
ATOM 1566 C CA . THR A 1 190 ? -13.439 -10.665 2.457 1.00 45.28 190 THR A CA 1
ATOM 1567 C C . THR A 1 190 ? -13.646 -10.200 1.044 1.00 45.28 190 THR A C 1
ATOM 1569 O O . THR A 1 190 ? -13.582 -8.990 0.787 1.00 45.28 190 THR A O 1
ATOM 1572 N N . SER A 1 191 ? -13.760 -11.162 0.137 1.00 58.91 191 SER A N 1
ATOM 1573 C CA . SER A 1 191 ? -14.033 -10.868 -1.255 1.00 58.91 191 SER A CA 1
ATOM 1574 C C . SER A 1 191 ? -15.196 -9.874 -1.305 1.00 58.91 191 SER A C 1
ATOM 1576 O O . SER A 1 191 ? -16.030 -9.843 -0.390 1.00 58.91 191 SER A O 1
ATOM 1578 N N . ASP A 1 192 ? -15.286 -9.044 -2.344 1.00 68.12 192 ASP A N 1
ATOM 1579 C CA . ASP A 1 192 ? -16.454 -8.163 -2.487 1.00 68.12 192 ASP A CA 1
ATOM 1580 C C . ASP A 1 192 ? -17.763 -8.972 -2.352 1.00 68.12 192 ASP A C 1
ATOM 1582 O O . ASP A 1 192 ? -18.750 -8.485 -1.808 1.00 68.12 192 ASP A O 1
ATOM 1586 N N . GLU A 1 193 ? -17.741 -10.260 -2.706 1.00 73.69 193 GLU A N 1
ATOM 1587 C CA . GLU A 1 193 ? -18.823 -11.207 -2.464 1.00 73.69 193 GLU A CA 1
ATOM 1588 C C . GLU A 1 193 ? -19.111 -11.479 -0.971 1.00 73.69 193 GLU A C 1
ATOM 1590 O O . GLU A 1 193 ? -20.273 -11.425 -0.564 1.00 73.69 193 GLU A O 1
ATOM 1595 N N . ASP A 1 194 ? -18.104 -11.697 -0.122 1.00 78.50 194 ASP A N 1
ATOM 1596 C CA . ASP A 1 194 ? -18.276 -11.886 1.329 1.00 78.50 194 ASP A CA 1
ATOM 1597 C C . ASP A 1 194 ? -18.738 -10.613 2.046 1.00 78.50 194 ASP A C 1
ATOM 1599 O O . ASP A 1 194 ? -19.565 -10.667 2.969 1.00 78.50 194 ASP A O 1
ATOM 1603 N N . LEU A 1 195 ? -18.260 -9.451 1.592 1.00 84.81 195 LEU A N 1
ATOM 1604 C CA . LEU A 1 195 ? -18.750 -8.154 2.059 1.00 84.81 195 LEU A CA 1
ATOM 1605 C C . LEU A 1 195 ? -20.228 -7.992 1.711 1.00 84.81 195 LEU A C 1
ATOM 1607 O O . LEU A 1 195 ? -21.039 -7.692 2.588 1.00 84.81 195 LEU A O 1
ATOM 1611 N N . ILE A 1 196 ? -20.610 -8.263 0.464 1.00 86.94 196 ILE A N 1
ATOM 1612 C CA . ILE A 1 196 ? -22.001 -8.173 0.007 1.00 86.94 196 ILE A CA 1
ATOM 1613 C C . ILE A 1 196 ? -22.890 -9.197 0.721 1.00 86.94 196 ILE A C 1
ATOM 1615 O O . ILE A 1 196 ? -24.013 -8.866 1.107 1.00 86.94 196 ILE A O 1
ATOM 1619 N N . ASN A 1 197 ? -22.389 -10.404 0.988 1.00 88.12 197 ASN A N 1
ATOM 1620 C CA . ASN A 1 197 ? -23.073 -11.409 1.804 1.00 88.12 197 ASN A CA 1
ATOM 1621 C C . ASN A 1 197 ? -23.331 -10.901 3.228 1.00 88.12 197 ASN A C 1
ATOM 1623 O O . ASN A 1 197 ? -24.424 -11.074 3.769 1.00 88.12 197 ASN A O 1
ATOM 1627 N N . THR A 1 198 ? -22.348 -10.243 3.834 1.00 90.12 198 THR A N 1
ATOM 1628 C CA . THR A 1 198 ? -22.468 -9.697 5.189 1.00 90.12 198 THR A CA 1
ATOM 1629 C C . THR A 1 198 ? -23.407 -8.493 5.233 1.00 90.12 198 THR A C 1
ATOM 1631 O O . THR A 1 198 ? -24.280 -8.413 6.097 1.00 90.12 198 THR A O 1
ATOM 1634 N N . LEU A 1 199 ? -23.314 -7.592 4.254 1.00 91.19 199 LEU A N 1
ATOM 1635 C CA . LEU A 1 199 ? -24.237 -6.469 4.093 1.00 91.19 199 LEU A CA 1
ATOM 1636 C C . LEU A 1 199 ? -25.675 -6.950 3.871 1.00 91.19 199 LEU A C 1
ATOM 1638 O O . LEU A 1 199 ? -26.607 -6.364 4.426 1.00 91.19 199 LEU A O 1
ATOM 1642 N N . HIS A 1 200 ? -25.864 -8.041 3.126 1.00 92.50 200 HIS A N 1
ATOM 1643 C CA . HIS A 1 200 ? -27.161 -8.694 2.972 1.00 92.50 200 HIS A CA 1
ATOM 1644 C C . HIS A 1 200 ? -27.697 -9.189 4.319 1.00 92.50 200 HIS A C 1
ATOM 1646 O O . HIS A 1 200 ? -28.840 -8.889 4.650 1.00 92.50 200 HIS A O 1
ATOM 1652 N N . LYS A 1 201 ? -26.873 -9.849 5.143 1.00 92.75 201 LYS A N 1
ATOM 1653 C CA . LYS A 1 201 ? -27.277 -10.286 6.492 1.00 92.75 201 LYS A CA 1
ATOM 1654 C C . LYS A 1 201 ? -27.634 -9.116 7.418 1.00 92.75 201 LYS A C 1
ATOM 1656 O O . LYS A 1 201 ? -28.595 -9.206 8.174 1.00 92.75 201 LYS A O 1
ATOM 1661 N N . ILE A 1 202 ? -26.896 -8.005 7.350 1.00 91.50 202 ILE A N 1
ATOM 1662 C CA . ILE A 1 202 ? -27.141 -6.822 8.194 1.00 91.50 202 ILE A CA 1
ATOM 1663 C C . ILE A 1 202 ? -28.414 -6.073 7.772 1.00 91.50 202 ILE A C 1
ATOM 1665 O O . ILE A 1 202 ? -29.191 -5.631 8.619 1.00 91.50 202 ILE A O 1
ATOM 1669 N N . THR A 1 203 ? -28.610 -5.875 6.467 1.00 91.00 203 THR 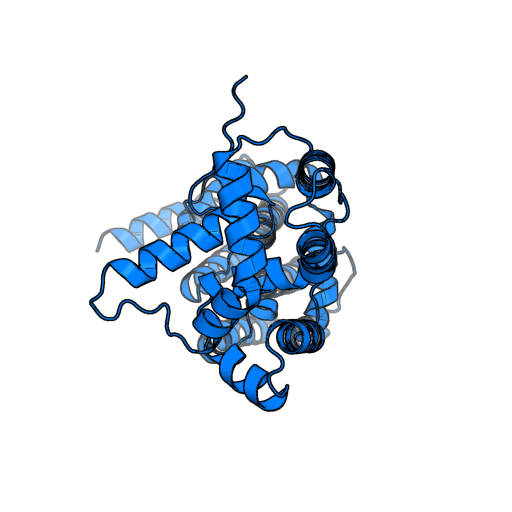A N 1
ATOM 1670 C CA . THR A 1 203 ? -29.651 -4.974 5.938 1.00 91.00 203 THR A CA 1
ATOM 1671 C C . THR A 1 203 ? -30.916 -5.705 5.488 1.00 91.00 203 THR A C 1
ATOM 1673 O O . THR A 1 203 ? -32.010 -5.144 5.555 1.00 91.00 203 THR A O 1
ATOM 1676 N N . GLY A 1 204 ? -30.790 -6.960 5.055 1.00 90.75 204 GLY A N 1
ATOM 1677 C CA . GLY A 1 204 ? -31.831 -7.718 4.359 1.00 90.75 204 GLY A CA 1
ATOM 1678 C C . GLY A 1 204 ? -32.020 -7.311 2.892 1.00 90.75 204 GLY A C 1
ATOM 1679 O O . GLY A 1 204 ? -32.960 -7.778 2.253 1.00 90.75 204 GLY A O 1
ATOM 1680 N N . ARG A 1 205 ? -31.169 -6.431 2.341 1.00 89.62 205 ARG A N 1
ATOM 1681 C CA . ARG A 1 205 ? -31.308 -5.933 0.963 1.00 89.62 205 ARG A CA 1
ATOM 1682 C C . ARG A 1 205 ? -30.846 -6.964 -0.072 1.00 89.62 205 ARG A C 1
ATOM 1684 O O . ARG A 1 205 ? -29.867 -7.665 0.185 1.00 89.62 205 ARG A O 1
ATOM 1691 N N . PRO A 1 206 ? -31.476 -7.033 -1.257 1.00 90.00 206 PRO A N 1
ATOM 1692 C CA . PRO A 1 206 ? -31.002 -7.866 -2.361 1.00 90.00 206 PRO A CA 1
ATOM 1693 C C . PRO A 1 206 ? -29.547 -7.558 -2.756 1.00 90.00 206 PRO A C 1
ATOM 1695 O O . PRO A 1 206 ? -29.127 -6.398 -2.770 1.00 90.00 206 PRO A O 1
ATOM 1698 N N . LYS A 1 207 ? -28.766 -8.595 -3.090 1.00 87.25 207 LYS A N 1
ATOM 1699 C CA . LYS A 1 207 ? -27.328 -8.464 -3.401 1.00 87.25 207 LYS A CA 1
ATOM 1700 C C . LYS A 1 207 ? -27.053 -7.552 -4.602 1.00 87.25 207 LYS A C 1
ATOM 1702 O O . LYS A 1 207 ? -26.080 -6.806 -4.601 1.00 87.25 207 LYS A O 1
ATOM 1707 N N . ASP A 1 208 ? -27.921 -7.570 -5.608 1.00 83.00 208 ASP A N 1
ATOM 1708 C CA . ASP A 1 208 ? -27.838 -6.714 -6.795 1.00 83.00 208 ASP A CA 1
ATOM 1709 C C . ASP A 1 208 ? -28.009 -5.223 -6.455 1.00 83.00 208 ASP A C 1
ATOM 1711 O O . ASP A 1 208 ? -27.319 -4.373 -7.022 1.00 83.00 208 ASP A O 1
ATOM 1715 N N . GLN A 1 209 ? -28.879 -4.899 -5.494 1.00 85.81 209 GLN A N 1
ATOM 1716 C CA . GLN A 1 209 ? -29.028 -3.536 -4.982 1.00 85.81 209 GLN A CA 1
ATOM 1717 C C . GLN A 1 209 ? -27.810 -3.117 -4.156 1.00 85.81 209 GLN A C 1
ATOM 1719 O O . GLN A 1 209 ? -27.311 -2.004 -4.323 1.00 85.81 209 GLN A O 1
ATOM 1724 N N . LEU A 1 210 ? -27.295 -4.017 -3.315 1.00 87.31 210 LEU A N 1
ATOM 1725 C CA . LEU A 1 210 ? -26.094 -3.769 -2.516 1.00 87.31 210 LEU A CA 1
ATOM 1726 C C . LEU A 1 210 ? -24.880 -3.481 -3.397 1.00 87.31 210 LEU A C 1
ATOM 1728 O O . LEU A 1 210 ? -24.206 -2.486 -3.158 1.00 87.31 210 LEU A O 1
ATOM 1732 N N . ASN A 1 211 ? -24.665 -4.258 -4.461 1.00 80.81 211 ASN A N 1
ATOM 1733 C CA . ASN A 1 211 ? -23.588 -4.021 -5.427 1.00 80.81 211 ASN A CA 1
ATOM 1734 C C . ASN A 1 211 ? -23.651 -2.608 -6.031 1.00 80.81 211 ASN A C 1
ATOM 1736 O O . ASN A 1 211 ? -22.635 -1.925 -6.145 1.00 80.81 211 ASN A O 1
ATOM 1740 N N . LYS A 1 212 ? -24.852 -2.127 -6.376 1.00 80.56 212 LYS A N 1
ATOM 1741 C CA . LYS A 1 212 ? -25.050 -0.776 -6.934 1.00 80.56 212 LYS A CA 1
ATOM 1742 C C . LYS A 1 212 ? -24.828 0.345 -5.917 1.00 80.56 212 LYS A C 1
ATOM 1744 O O . LYS A 1 212 ? -24.404 1.429 -6.310 1.00 80.56 212 LYS A O 1
ATOM 1749 N N . SER A 1 213 ? -25.161 0.125 -4.646 1.00 80.38 213 SER A N 1
ATOM 1750 C CA . SER A 1 213 ? -24.905 1.096 -3.572 1.00 80.38 213 SER A CA 1
ATOM 1751 C C . SER A 1 213 ? -23.434 1.110 -3.165 1.00 80.38 213 SER A C 1
ATOM 1753 O O . SER A 1 213 ? -22.874 2.174 -2.923 1.00 80.38 213 SER A O 1
ATOM 1755 N N . PHE A 1 214 ? -22.793 -0.058 -3.139 1.00 78.69 214 PHE A N 1
ATOM 1756 C CA . PHE A 1 214 ? -21.417 -0.236 -2.687 1.00 78.69 214 PHE A CA 1
ATOM 1757 C C . PHE A 1 214 ? -20.403 0.518 -3.556 1.00 78.69 214 PHE A C 1
ATOM 1759 O O . PHE A 1 214 ? -19.505 1.168 -3.027 1.00 78.69 214 PHE A O 1
ATOM 1766 N N . THR A 1 215 ? -20.609 0.552 -4.877 1.00 75.81 215 THR A N 1
ATOM 1767 C CA . THR A 1 215 ? -19.748 1.299 -5.817 1.00 75.81 215 THR A CA 1
ATOM 1768 C C . THR A 1 215 ? -19.784 2.820 -5.634 1.00 75.81 215 THR A C 1
ATOM 1770 O O . THR A 1 215 ? -18.930 3.519 -6.174 1.00 75.81 215 THR A O 1
ATOM 1773 N N . LYS A 1 216 ? -20.756 3.353 -4.883 1.00 79.25 216 LYS A N 1
ATOM 1774 C CA . LYS A 1 216 ? -20.950 4.797 -4.668 1.00 79.25 216 LYS A CA 1
ATOM 1775 C C . LYS A 1 216 ? -20.387 5.295 -3.336 1.00 79.25 216 LYS A C 1
ATOM 1777 O O . LYS A 1 216 ? -20.460 6.492 -3.057 1.00 79.25 216 LYS A O 1
ATOM 1782 N N . ILE A 1 217 ? -19.858 4.403 -2.498 1.00 79.12 217 ILE A N 1
ATOM 1783 C CA . ILE A 1 217 ? -19.368 4.746 -1.161 1.00 79.12 217 ILE A CA 1
ATOM 1784 C C . ILE A 1 217 ? -17.994 5.409 -1.259 1.00 79.12 217 ILE A C 1
ATOM 1786 O O . ILE A 1 217 ? -17.100 4.941 -1.959 1.00 79.12 217 ILE A O 1
ATOM 1790 N N . VAL A 1 218 ? -17.802 6.494 -0.509 1.00 77.19 218 VAL A N 1
ATOM 1791 C CA . VAL A 1 218 ? -16.504 7.168 -0.396 1.00 77.19 218 VAL A CA 1
ATOM 1792 C C . VAL A 1 218 ? -15.529 6.369 0.477 1.00 77.19 218 VAL A C 1
ATOM 1794 O O . VAL A 1 218 ? -15.922 5.777 1.482 1.00 77.19 218 VAL A O 1
ATOM 1797 N N . GLU A 1 219 ? -14.238 6.412 0.141 1.00 75.56 219 GLU A N 1
ATOM 1798 C CA . GLU A 1 219 ? -13.175 5.612 0.783 1.00 75.56 219 GLU A CA 1
ATOM 1799 C C . GLU A 1 219 ? -13.196 5.623 2.335 1.00 75.56 219 GLU A C 1
ATOM 1801 O O . GLU A 1 219 ? -13.127 4.544 2.937 1.00 75.56 219 GLU A O 1
ATOM 1806 N N . PRO A 1 220 ? -13.419 6.766 3.022 1.00 74.00 220 PRO A N 1
ATOM 1807 C CA . PRO A 1 220 ? -13.421 6.784 4.485 1.00 74.00 220 PRO A CA 1
ATOM 1808 C C . PRO A 1 220 ? -14.590 6.035 5.128 1.00 74.00 220 PRO A C 1
ATOM 1810 O O . PRO A 1 220 ? -14.508 5.673 6.298 1.00 74.00 220 PRO A O 1
ATOM 1813 N N . ASP A 1 221 ? -15.706 5.874 4.420 1.00 83.06 22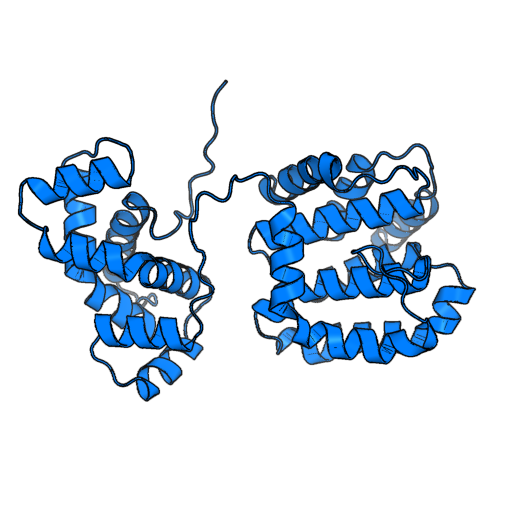1 ASP A N 1
ATOM 1814 C CA . ASP A 1 221 ? -16.858 5.112 4.905 1.00 83.06 221 ASP A CA 1
ATOM 1815 C C . ASP A 1 221 ? -16.790 3.650 4.439 1.00 83.06 221 ASP A C 1
ATOM 1817 O O . ASP A 1 221 ? -17.235 2.761 5.166 1.00 83.06 221 ASP A O 1
ATOM 1821 N N . LEU A 1 222 ? -16.138 3.391 3.300 1.00 83.56 222 LEU A N 1
ATOM 1822 C CA . LEU A 1 222 ? -15.836 2.046 2.813 1.00 83.56 222 LEU A CA 1
ATOM 1823 C C . LEU A 1 222 ? -14.948 1.274 3.800 1.00 83.56 222 LEU A C 1
ATOM 1825 O O . LEU A 1 222 ? -15.296 0.165 4.200 1.00 83.56 222 LEU A O 1
ATOM 1829 N N . SER A 1 223 ? -13.853 1.880 4.266 1.00 82.00 223 SER A N 1
ATOM 1830 C CA . SER A 1 223 ? -12.947 1.251 5.244 1.00 82.00 223 SER A CA 1
ATOM 1831 C C . SER A 1 223 ? -13.644 0.916 6.571 1.00 82.00 223 SER A C 1
ATOM 1833 O O . SER A 1 223 ? -13.393 -0.128 7.177 1.00 82.00 223 SER A O 1
ATOM 1835 N N . LYS A 1 224 ? -14.584 1.760 7.015 1.00 89.00 224 LYS A N 1
ATOM 1836 C CA . LYS A 1 224 ? -15.413 1.492 8.203 1.00 89.00 224 LYS A CA 1
ATOM 1837 C C . LYS A 1 224 ? -16.391 0.347 7.963 1.00 89.00 224 LYS A C 1
ATOM 1839 O O . LYS A 1 224 ? -16.570 -0.486 8.847 1.00 89.00 224 LYS A O 1
ATOM 1844 N N . MET A 1 225 ? -17.021 0.297 6.789 1.00 88.56 225 MET A N 1
ATOM 1845 C CA . MET A 1 225 ? -17.906 -0.806 6.417 1.00 88.56 225 MET A CA 1
ATOM 1846 C C . MET A 1 225 ? -17.173 -2.139 6.374 1.00 88.56 225 MET A C 1
ATOM 1848 O O . MET A 1 225 ? -17.680 -3.115 6.921 1.00 88.56 225 MET A O 1
ATOM 1852 N N . GLN A 1 226 ? -15.978 -2.168 5.786 1.00 86.19 226 GLN A N 1
ATOM 1853 C CA . GLN A 1 226 ? -15.126 -3.355 5.770 1.00 86.19 226 GLN A CA 1
ATOM 1854 C C . GLN A 1 226 ? -14.801 -3.804 7.196 1.00 86.19 226 GLN A C 1
ATOM 1856 O O . GLN A 1 226 ? -15.061 -4.950 7.544 1.00 86.19 226 GLN A O 1
ATOM 1861 N N . GLY A 1 227 ? -14.371 -2.881 8.063 1.00 86.69 227 GLY A N 1
ATOM 1862 C CA . GLY A 1 227 ? -14.099 -3.186 9.470 1.00 86.69 227 GLY A CA 1
ATOM 1863 C C . GLY A 1 227 ? -15.297 -3.781 10.222 1.00 86.69 227 GLY A C 1
ATOM 1864 O O . GLY A 1 227 ? -15.139 -4.732 10.990 1.00 86.69 227 GLY A O 1
ATOM 1865 N N . LEU A 1 228 ? -16.513 -3.284 9.966 1.00 91.06 228 LEU A N 1
ATOM 1866 C CA . LEU A 1 228 ? -17.736 -3.867 10.526 1.00 91.06 228 LEU A CA 1
ATOM 1867 C C . LEU A 1 228 ? -18.038 -5.255 9.951 1.00 91.06 228 LEU A C 1
ATOM 1869 O O . LEU A 1 228 ? -18.384 -6.154 10.713 1.00 91.06 228 LEU A O 1
ATOM 1873 N N . CYS A 1 229 ? -17.895 -5.445 8.639 1.00 89.75 229 CYS A N 1
ATOM 1874 C CA . CYS A 1 229 ? -18.187 -6.722 7.992 1.00 89.75 229 CYS A CA 1
ATOM 1875 C C . CYS A 1 229 ? -17.213 -7.820 8.438 1.00 89.75 229 CYS A C 1
ATOM 1877 O O . CYS A 1 229 ? -17.659 -8.888 8.853 1.00 89.75 229 CYS A O 1
ATOM 1879 N N . SER A 1 230 ? -15.908 -7.535 8.485 1.00 86.44 230 SER A N 1
ATOM 1880 C CA . SER A 1 230 ? -14.894 -8.480 8.979 1.00 86.44 230 SER A CA 1
ATOM 1881 C C . SER A 1 230 ? -15.092 -8.848 10.457 1.00 86.44 230 SER A C 1
ATOM 1883 O O . SER A 1 230 ? -14.625 -9.887 10.912 1.00 86.44 230 SER A O 1
ATOM 1885 N N . ASN A 1 231 ? -15.815 -8.024 11.226 1.00 89.00 231 ASN A N 1
ATOM 1886 C CA . ASN A 1 231 ? -16.158 -8.287 12.627 1.00 89.00 231 ASN A CA 1
ATOM 1887 C C . ASN A 1 231 ? -17.628 -8.698 12.832 1.00 89.00 231 ASN A C 1
ATOM 1889 O O . ASN A 1 231 ? -18.104 -8.720 13.973 1.00 89.00 231 ASN A O 1
ATOM 1893 N N . TYR A 1 232 ? -18.359 -9.053 11.769 1.00 90.69 232 TYR A N 1
ATOM 1894 C CA . TYR A 1 232 ? -19.796 -9.317 11.854 1.00 90.69 232 TYR A CA 1
ATOM 1895 C C . TYR A 1 232 ? -20.147 -10.463 12.809 1.00 90.69 232 TYR A C 1
ATOM 1897 O O . TYR A 1 232 ? -21.077 -10.322 13.596 1.00 90.69 232 TYR A O 1
ATOM 1905 N N . GLY A 1 233 ? -19.362 -11.545 12.847 1.00 88.94 233 GLY A N 1
ATOM 1906 C CA . GLY A 1 233 ? -19.602 -12.643 13.795 1.00 88.94 233 GLY A CA 1
ATOM 1907 C C . GLY A 1 233 ? -19.535 -12.199 15.266 1.00 88.94 233 GLY A C 1
ATOM 1908 O O . GLY A 1 233 ? -20.323 -12.646 16.100 1.00 88.94 233 GLY A O 1
ATOM 1909 N N . LYS A 1 234 ? -18.645 -11.251 15.599 1.00 90.31 234 LYS A N 1
ATOM 1910 C CA . LYS A 1 234 ? -18.601 -10.646 16.942 1.00 90.31 234 LYS A CA 1
ATOM 1911 C C . LYS A 1 234 ? -19.791 -9.719 17.169 1.00 90.31 234 LYS A C 1
ATOM 1913 O O . LYS A 1 234 ? -20.379 -9.757 18.243 1.00 90.31 234 LYS A O 1
ATOM 1918 N N . LEU A 1 235 ? -20.162 -8.914 16.173 1.00 90.38 235 LEU A N 1
ATOM 1919 C CA . LEU A 1 235 ? -21.334 -8.034 16.239 1.00 90.38 235 LEU A CA 1
ATOM 1920 C C . LEU A 1 235 ? -22.627 -8.813 16.464 1.00 90.38 235 LEU A C 1
ATOM 1922 O O . LEU A 1 235 ? -23.421 -8.424 17.315 1.00 90.38 235 LEU A O 1
ATOM 1926 N N . GLU A 1 236 ? -22.825 -9.915 15.750 1.00 91.12 236 GLU A N 1
ATOM 1927 C CA . GLU A 1 236 ? -23.976 -10.803 15.898 1.00 91.12 236 GLU A CA 1
ATOM 1928 C C . GLU A 1 236 ? -24.026 -11.384 17.316 1.00 91.12 236 GLU A C 1
ATOM 1930 O O . GLU A 1 236 ? -25.026 -11.235 18.025 1.00 91.12 236 GLU A O 1
ATOM 1935 N N . LYS A 1 237 ? -22.895 -11.919 17.792 1.00 91.75 237 LYS A N 1
ATOM 1936 C CA . LYS A 1 237 ? -22.769 -12.416 19.164 1.00 91.75 237 LYS A CA 1
ATOM 1937 C C . LYS A 1 237 ? -23.072 -11.331 20.194 1.00 91.75 237 LYS A C 1
ATOM 1939 O O . LYS A 1 237 ? -23.845 -11.563 21.118 1.00 91.75 237 LYS A O 1
ATOM 1944 N N . TYR A 1 238 ? -22.508 -10.138 20.042 1.00 93.00 238 TYR A N 1
ATOM 1945 C CA . TYR A 1 238 ? -22.766 -9.034 20.960 1.00 93.00 238 TYR A CA 1
ATOM 1946 C C . TYR A 1 238 ? -24.224 -8.596 20.923 1.00 93.00 238 TYR A C 1
ATOM 1948 O O . TYR A 1 238 ? -24.788 -8.374 21.987 1.00 93.00 238 TYR A O 1
ATOM 1956 N N . THR A 1 239 ? -24.845 -8.535 19.742 1.00 91.00 239 THR A N 1
ATOM 1957 C CA . THR A 1 239 ? -26.262 -8.180 19.566 1.00 91.00 239 THR A CA 1
ATOM 1958 C C . THR A 1 239 ? -27.163 -9.087 20.400 1.00 91.00 239 THR A C 1
ATOM 1960 O O . THR A 1 239 ? -28.060 -8.581 21.069 1.00 91.00 239 THR A O 1
ATOM 1963 N N . SER A 1 240 ? -26.875 -10.394 20.441 1.00 91.12 240 SER A N 1
ATOM 1964 C CA . SER A 1 240 ? -27.632 -11.359 21.255 1.00 91.12 240 SER A CA 1
ATOM 1965 C C . SER A 1 240 ? -27.489 -11.159 22.771 1.00 91.12 240 SER A C 1
ATOM 1967 O O . SER A 1 240 ? -28.382 -11.522 23.529 1.00 91.12 240 SER A O 1
ATOM 1969 N N . LEU A 1 241 ? -26.384 -10.555 23.217 1.00 91.44 241 LEU A N 1
ATOM 1970 C CA . LEU A 1 241 ? -26.084 -10.332 24.631 1.00 91.44 241 LEU A CA 1
ATOM 1971 C C . LEU A 1 241 ? -26.547 -8.953 25.117 1.00 91.44 241 LEU A C 1
ATOM 1973 O O . LEU A 1 241 ? -26.595 -8.718 26.319 1.00 91.44 241 LEU A O 1
ATOM 1977 N N . VAL A 1 242 ? -26.867 -8.014 24.221 1.00 88.94 242 VAL A N 1
ATOM 1978 C CA . VAL A 1 242 ? -27.206 -6.636 24.603 1.00 88.94 242 VAL A CA 1
ATOM 1979 C C . VAL A 1 242 ? -28.331 -6.611 25.649 1.00 88.94 242 VAL A C 1
ATOM 1981 O O . VAL A 1 242 ? -29.441 -7.066 25.401 1.00 88.94 242 VAL A O 1
ATOM 1984 N N . GLY A 1 243 ? -28.063 -5.979 26.797 1.00 83.38 243 GLY A N 1
ATOM 1985 C CA . GLY A 1 243 ? -29.019 -5.856 27.905 1.00 83.38 243 GLY A CA 1
ATOM 1986 C C . GLY A 1 243 ? -28.833 -6.890 29.017 1.00 83.38 243 GLY A C 1
ATOM 1987 O O . GLY A 1 243 ? -29.479 -6.766 30.053 1.00 83.38 243 GLY A O 1
ATOM 1988 N N . THR A 1 244 ? -27.926 -7.855 28.850 1.00 90.12 244 THR A N 1
ATOM 1989 C CA . THR A 1 244 ? -27.550 -8.809 29.900 1.00 90.12 244 THR A CA 1
ATOM 1990 C C . THR A 1 244 ? -26.277 -8.376 30.634 1.00 90.12 244 THR A C 1
ATOM 1992 O O . THR A 1 244 ? -25.505 -7.538 30.160 1.00 90.12 244 THR A O 1
ATOM 1995 N N . ILE A 1 245 ? -26.025 -8.981 31.798 1.00 84.06 245 ILE A N 1
ATOM 1996 C CA . ILE A 1 245 ? -24.775 -8.795 32.558 1.00 84.06 245 ILE A CA 1
ATOM 1997 C C . ILE A 1 245 ? -23.571 -9.331 31.761 1.00 84.06 245 ILE A C 1
ATOM 1999 O O . ILE A 1 245 ? -22.479 -8.757 31.790 1.00 84.06 245 ILE A O 1
ATOM 2003 N N . GLU A 1 246 ? -23.779 -10.401 30.992 1.00 90.50 246 GLU A N 1
ATOM 2004 C CA . GLU A 1 246 ? -22.752 -11.053 30.176 1.00 90.50 246 GLU A CA 1
ATOM 2005 C C . GLU A 1 246 ? -22.236 -10.155 29.051 1.00 90.50 246 GLU A C 1
ATOM 2007 O O . GLU A 1 246 ? -21.082 -10.290 28.648 1.00 90.50 246 GLU A O 1
ATOM 2012 N N . PHE A 1 247 ? -23.043 -9.197 28.587 1.00 92.06 247 PHE A N 1
ATOM 2013 C CA . PHE A 1 247 ? -22.661 -8.240 27.550 1.00 92.06 247 PHE A CA 1
ATOM 2014 C C . PHE A 1 247 ? -21.374 -7.489 27.886 1.00 92.06 247 PHE A C 1
ATOM 2016 O O . PHE A 1 247 ? -20.427 -7.467 27.098 1.00 92.06 247 PHE A O 1
ATOM 2023 N N . LYS A 1 248 ? -21.335 -6.886 29.080 1.00 92.38 248 LYS A N 1
ATOM 2024 C CA . LYS A 1 248 ? -20.189 -6.097 29.534 1.00 92.38 248 LYS A CA 1
ATOM 2025 C C . LYS A 1 248 ? -18.970 -6.989 29.715 1.00 92.38 248 LYS A C 1
ATOM 2027 O O . LYS A 1 248 ? -17.913 -6.681 29.174 1.00 92.38 248 LYS A O 1
ATOM 2032 N N . ASN A 1 249 ? -19.140 -8.113 30.407 1.00 91.75 249 ASN A N 1
ATOM 2033 C CA . ASN A 1 249 ? -18.049 -9.046 30.675 1.00 91.75 249 ASN A CA 1
ATOM 2034 C C . ASN A 1 249 ? -17.438 -9.581 29.377 1.00 91.75 249 ASN A C 1
ATOM 2036 O O . ASN A 1 249 ? -16.218 -9.618 29.236 1.00 91.75 249 ASN A O 1
ATOM 2040 N N . LYS A 1 250 ? -18.275 -9.949 28.401 1.00 91.69 250 LYS A N 1
ATOM 2041 C CA . LYS A 1 250 ? -17.811 -10.475 27.119 1.00 91.69 250 LYS A CA 1
ATOM 2042 C C . LYS A 1 250 ? -17.027 -9.431 26.328 1.00 91.69 250 LYS A C 1
ATOM 2044 O O . LYS A 1 250 ? -15.945 -9.745 25.843 1.00 91.69 250 LYS A O 1
ATOM 2049 N N . ILE A 1 251 ? -17.539 -8.203 26.238 1.00 91.25 251 ILE A N 1
ATOM 2050 C CA . ILE A 1 251 ? -16.852 -7.116 25.534 1.00 91.25 251 ILE A CA 1
ATOM 2051 C C . ILE A 1 251 ? -15.524 -6.785 26.212 1.00 91.25 251 ILE A C 1
ATOM 2053 O O . ILE A 1 251 ? -14.513 -6.739 25.523 1.00 91.25 251 ILE A O 1
ATOM 2057 N N . GLU A 1 252 ? -15.504 -6.580 27.534 1.00 92.00 252 GLU A N 1
ATOM 2058 C CA . GLU A 1 252 ? -14.283 -6.241 28.281 1.00 92.00 252 GLU A CA 1
ATOM 2059 C C . GLU A 1 252 ? -13.201 -7.321 28.147 1.00 92.00 252 GLU A C 1
ATOM 2061 O O . GLU A 1 252 ? -12.026 -6.985 27.988 1.00 92.00 252 GLU A O 1
ATOM 2066 N N . ASN A 1 253 ? -13.598 -8.600 28.145 1.00 89.50 253 ASN A N 1
ATOM 2067 C CA . ASN A 1 253 ? -12.696 -9.726 27.902 1.00 89.50 253 ASN A CA 1
ATOM 2068 C C . ASN A 1 253 ? -12.135 -9.707 26.475 1.00 89.50 253 ASN A C 1
ATOM 2070 O O . ASN A 1 253 ? -10.931 -9.862 26.292 1.00 89.50 253 ASN A O 1
ATOM 2074 N N . ASP A 1 254 ? -12.985 -9.482 25.469 1.00 86.00 254 ASP A N 1
ATOM 2075 C CA . ASP A 1 254 ? -12.574 -9.505 24.062 1.00 86.00 254 ASP A CA 1
ATOM 2076 C C . ASP A 1 254 ? -11.667 -8.313 23.697 1.00 86.00 254 ASP A C 1
ATOM 2078 O O . ASP A 1 254 ? -10.808 -8.444 22.825 1.00 86.00 254 ASP A O 1
ATOM 2082 N N . ILE A 1 255 ? -11.818 -7.160 24.362 1.00 85.31 255 ILE A N 1
ATOM 2083 C CA . ILE A 1 255 ? -10.976 -5.967 24.135 1.00 85.31 255 ILE A CA 1
ATOM 2084 C C . ILE A 1 255 ? -9.797 -5.836 25.114 1.00 85.31 255 ILE A C 1
ATOM 2086 O O . ILE A 1 255 ? -8.952 -4.960 24.926 1.00 85.31 255 ILE A O 1
ATOM 2090 N N . GLY A 1 256 ? -9.758 -6.639 26.181 1.00 86.38 256 GLY A N 1
ATOM 2091 C CA . GLY A 1 256 ? -8.695 -6.635 27.191 1.00 86.38 256 GLY A CA 1
ATOM 2092 C C . GLY A 1 256 ? -8.633 -5.389 28.085 1.00 86.38 256 GLY A C 1
ATOM 2093 O O . GLY A 1 256 ? -7.566 -5.068 28.606 1.00 86.38 256 GLY A O 1
ATOM 2094 N N . LYS A 1 257 ? -9.738 -4.650 28.259 1.00 88.50 257 LYS A N 1
ATOM 2095 C CA . LYS A 1 257 ? -9.798 -3.463 29.137 1.00 88.50 257 LYS A CA 1
ATOM 2096 C C . LYS A 1 257 ? -11.187 -3.242 29.730 1.00 88.50 257 LYS A C 1
ATOM 2098 O O . LYS A 1 257 ? -12.197 -3.586 29.120 1.00 88.50 257 LYS A O 1
ATOM 2103 N N . LYS A 1 258 ? -11.227 -2.588 30.894 1.00 91.12 258 LYS A N 1
ATOM 2104 C CA . LYS A 1 258 ? -12.469 -2.139 31.538 1.00 91.12 258 LYS A CA 1
ATOM 2105 C C . LYS A 1 258 ? -13.084 -0.945 30.810 1.00 91.12 258 LYS A C 1
ATOM 2107 O O . LYS A 1 258 ? -12.365 -0.076 30.313 1.00 91.12 258 LYS A O 1
ATOM 2112 N N . LEU A 1 259 ? -14.414 -0.901 30.773 1.00 89.31 259 LEU A N 1
ATOM 2113 C CA . LEU A 1 259 ? -15.190 0.161 30.137 1.00 89.31 259 LEU A CA 1
ATOM 2114 C C . LEU A 1 259 ? -16.083 0.876 31.152 1.00 89.31 259 LEU A C 1
ATOM 2116 O O . LEU A 1 259 ? -16.710 0.255 32.017 1.00 89.31 259 LEU A O 1
ATOM 2120 N N . SER A 1 260 ? -16.174 2.200 31.014 1.00 93.19 260 SER A N 1
ATOM 2121 C CA . SER A 1 260 ? -17.129 2.993 31.788 1.00 93.19 260 SER A CA 1
ATOM 2122 C C . SER A 1 260 ? -18.568 2.699 31.353 1.00 93.19 260 SER A C 1
ATOM 2124 O O . SER A 1 260 ? -18.816 2.245 30.235 1.00 93.19 260 SER A O 1
ATOM 2126 N N . GLU A 1 261 ? -19.542 2.993 32.215 1.00 91.06 261 GLU A N 1
ATOM 2127 C CA . GLU A 1 261 ? -20.965 2.839 31.877 1.00 91.06 261 GLU A CA 1
ATOM 2128 C C . GLU A 1 261 ? -21.352 3.659 30.644 1.00 91.06 261 GLU A C 1
ATOM 2130 O O . GLU A 1 261 ? -22.037 3.160 29.755 1.00 91.06 261 GLU A O 1
ATOM 2135 N N . SER A 1 262 ? -20.826 4.882 30.527 1.00 91.81 262 SER A N 1
ATOM 2136 C CA . SER A 1 262 ? -21.017 5.720 29.340 1.00 91.81 262 SER A CA 1
ATOM 2137 C C . SER A 1 262 ? -20.472 5.053 28.068 1.00 91.81 262 SER A C 1
ATOM 2139 O O . SER A 1 262 ? -21.166 5.001 27.052 1.00 91.81 262 SER A O 1
ATOM 2141 N N . GLN A 1 263 ? -19.262 4.482 28.113 1.00 92.31 263 GLN A N 1
ATOM 2142 C CA . GLN A 1 263 ? -18.682 3.754 26.977 1.00 92.31 263 GLN A CA 1
ATOM 2143 C C . GLN A 1 263 ? -19.518 2.527 26.607 1.00 92.31 263 GLN A C 1
ATOM 2145 O O . GLN A 1 263 ? -19.796 2.305 25.427 1.00 92.31 263 GLN A O 1
ATOM 2150 N N . MET A 1 264 ? -19.977 1.772 27.607 1.00 93.81 264 MET A N 1
ATOM 2151 C CA . MET A 1 264 ? -20.876 0.638 27.403 1.00 93.81 264 MET A CA 1
ATOM 2152 C C . MET A 1 264 ? -22.207 1.060 26.781 1.00 93.81 264 MET A C 1
ATOM 2154 O O . MET A 1 264 ? -22.714 0.364 25.900 1.00 93.81 264 MET A O 1
ATOM 2158 N N . GLN A 1 265 ? -22.746 2.218 27.166 1.00 91.94 265 GLN A N 1
ATOM 2159 C CA . GLN A 1 265 ? -23.962 2.756 26.568 1.00 91.94 265 GLN A CA 1
ATOM 2160 C C . GLN A 1 265 ? -23.754 3.117 25.093 1.00 91.94 265 GLN A C 1
ATOM 2162 O O . GLN A 1 265 ? -24.600 2.793 24.259 1.00 91.94 265 GLN A O 1
ATOM 2167 N N . HIS A 1 266 ? -22.625 3.741 24.743 1.00 92.81 266 HIS A N 1
ATOM 2168 C CA . HIS A 1 266 ? -22.282 4.033 23.347 1.00 92.81 266 HIS A CA 1
ATOM 2169 C C . HIS A 1 266 ? -22.145 2.762 22.510 1.00 92.81 266 HIS A C 1
ATOM 2171 O O . HIS A 1 266 ? -22.690 2.690 21.409 1.00 92.81 266 HIS A O 1
ATOM 2177 N N . ILE A 1 267 ? -21.468 1.747 23.043 1.00 94.06 267 ILE A N 1
ATOM 2178 C CA . ILE A 1 267 ? -21.312 0.445 22.392 1.00 94.06 267 ILE A CA 1
ATOM 2179 C C . ILE A 1 267 ? -22.673 -0.226 22.179 1.00 94.06 267 ILE A C 1
ATOM 2181 O O . ILE A 1 267 ? -23.004 -0.592 21.053 1.00 94.06 267 ILE A O 1
ATOM 2185 N N . SER A 1 268 ? -23.487 -0.318 23.234 1.00 94.38 268 SER A N 1
ATOM 2186 C CA . SER A 1 268 ? -24.839 -0.887 23.190 1.00 94.38 268 SER A CA 1
ATOM 2187 C C . SER A 1 268 ? -25.706 -0.185 22.146 1.00 94.38 268 SER A C 1
ATOM 2189 O O . SER A 1 268 ? -26.299 -0.827 21.279 1.00 94.38 268 SER A O 1
ATOM 2191 N N . ASN A 1 269 ? -25.717 1.150 22.164 1.00 93.56 269 ASN A N 1
ATOM 2192 C CA . ASN A 1 269 ? -26.468 1.956 21.206 1.00 93.56 269 ASN A CA 1
ATOM 2193 C C . ASN A 1 269 ? -25.996 1.749 19.764 1.00 93.56 269 ASN A C 1
ATOM 2195 O O . ASN A 1 269 ? -26.824 1.757 18.856 1.00 93.56 269 ASN A O 1
ATOM 2199 N N . SER A 1 270 ? -24.691 1.577 19.554 1.00 94.94 270 SER A N 1
ATOM 2200 C CA . SER A 1 270 ? -24.115 1.378 18.222 1.00 94.94 270 SER A CA 1
ATOM 2201 C C . SER A 1 270 ? -24.480 0.004 17.675 1.00 94.94 270 SER A C 1
ATOM 2203 O O . SER A 1 270 ? -25.047 -0.079 16.593 1.00 94.94 270 SER A O 1
ATOM 2205 N N . ILE A 1 271 ? -24.292 -1.056 18.467 1.00 94.50 271 ILE A N 1
ATOM 2206 C CA . ILE A 1 271 ? -24.664 -2.426 18.088 1.00 94.50 271 ILE A CA 1
ATOM 2207 C C . ILE A 1 271 ? -26.159 -2.520 17.760 1.00 94.50 271 ILE A C 1
ATOM 2209 O O . ILE A 1 271 ? -26.517 -3.000 16.688 1.00 94.50 271 ILE A O 1
ATOM 2213 N N . LYS A 1 272 ? -27.040 -1.966 18.610 1.00 93.06 272 LYS A N 1
ATOM 2214 C CA . LYS A 1 272 ? -28.493 -1.934 18.346 1.00 93.06 272 LYS A CA 1
ATOM 2215 C C . LYS A 1 272 ? -28.856 -1.220 17.039 1.00 93.06 272 LYS A C 1
ATOM 2217 O O . LYS A 1 272 ? -29.909 -1.487 16.468 1.00 93.06 272 LYS A O 1
ATOM 2222 N N . LYS A 1 273 ? -28.022 -0.282 16.583 1.00 94.06 273 LYS A N 1
ATOM 2223 C CA . LYS A 1 273 ? -28.270 0.575 15.415 1.00 94.06 273 LYS A CA 1
ATOM 2224 C C . LYS A 1 273 ? -27.349 0.254 14.238 1.00 94.06 273 LYS A C 1
ATOM 2226 O O . LYS A 1 273 ? -27.213 1.086 13.341 1.00 94.06 273 LYS A O 1
ATOM 2231 N N . ILE A 1 274 ? -26.755 -0.939 14.196 1.00 93.94 274 ILE A N 1
ATOM 2232 C CA . ILE A 1 274 ? -25.855 -1.320 13.104 1.00 93.94 274 ILE A CA 1
ATOM 2233 C C . ILE A 1 274 ? -26.533 -1.312 11.741 1.00 93.94 274 ILE A C 1
ATOM 2235 O O . ILE A 1 274 ? -25.991 -0.725 10.808 1.00 93.94 274 ILE A O 1
ATOM 2239 N N . LYS A 1 275 ? -27.748 -1.858 11.644 1.00 93.50 275 LYS A N 1
ATOM 2240 C CA . LYS A 1 275 ? -28.529 -1.828 10.406 1.00 93.50 275 LYS A CA 1
ATOM 2241 C C . LYS A 1 275 ? -28.730 -0.394 9.912 1.00 93.50 275 LYS A C 1
ATOM 2243 O O . LYS A 1 275 ? -28.354 -0.077 8.791 1.00 93.50 275 LYS A O 1
ATOM 2248 N N . LEU A 1 276 ? -29.206 0.488 10.794 1.00 90.31 276 LEU A N 1
ATOM 2249 C CA . LEU A 1 276 ? -29.413 1.907 10.494 1.00 90.31 276 LEU A CA 1
ATOM 2250 C C . LEU A 1 276 ? -28.120 2.598 10.036 1.00 90.31 276 LEU A C 1
ATOM 2252 O O . LEU A 1 276 ? -28.140 3.405 9.113 1.00 90.31 276 LEU A O 1
ATOM 2256 N N . TYR A 1 277 ? -26.995 2.323 10.698 1.00 93.06 277 TYR A N 1
ATOM 2257 C CA . TYR A 1 277 ? -25.704 2.896 10.323 1.00 93.06 277 TYR A CA 1
ATOM 2258 C C . TYR A 1 277 ? -25.282 2.462 8.915 1.00 93.06 277 TYR A C 1
ATOM 2260 O O . TYR A 1 277 ? -24.936 3.304 8.090 1.00 93.06 277 TYR A O 1
ATOM 2268 N N . VAL A 1 278 ? -25.344 1.158 8.642 1.00 92.31 278 VAL A N 1
ATOM 2269 C CA . VAL A 1 278 ? -24.941 0.574 7.359 1.00 92.31 278 VAL A CA 1
ATOM 2270 C C . VAL A 1 278 ? -25.834 1.081 6.229 1.00 92.31 278 VAL A C 1
ATOM 2272 O O . VAL A 1 278 ? -25.316 1.553 5.222 1.00 92.31 278 VAL A O 1
ATOM 2275 N N . GLU A 1 279 ? -27.155 1.072 6.410 1.00 91.38 279 GLU A N 1
ATOM 2276 C CA . GLU A 1 279 ? -28.106 1.577 5.412 1.00 91.38 279 GLU A CA 1
ATOM 2277 C C . GLU A 1 279 ? -27.860 3.052 5.080 1.00 91.38 279 GLU A C 1
ATOM 2279 O O . GLU A 1 279 ? -27.773 3.411 3.911 1.00 91.38 279 GLU A O 1
ATOM 2284 N N . ASN A 1 280 ? -27.628 3.896 6.088 1.00 88.88 280 ASN A N 1
ATOM 2285 C CA . ASN A 1 280 ? -27.374 5.318 5.858 1.00 88.88 280 ASN A CA 1
ATOM 2286 C C . ASN A 1 280 ? -26.049 5.604 5.128 1.00 88.88 280 ASN A C 1
ATOM 2288 O O . ASN A 1 280 ? -25.929 6.615 4.433 1.00 88.88 280 ASN A O 1
ATOM 2292 N N . ILE A 1 281 ? -25.042 4.738 5.271 1.00 89.19 281 ILE A N 1
ATOM 2293 C CA . ILE A 1 281 ? -23.828 4.830 4.450 1.00 89.19 281 ILE A CA 1
ATOM 2294 C C . ILE A 1 281 ? -24.124 4.390 3.014 1.00 89.19 281 ILE A C 1
ATOM 2296 O O . ILE A 1 281 ? -23.745 5.104 2.088 1.00 89.19 281 ILE A O 1
ATOM 2300 N N . LEU A 1 282 ? -24.818 3.260 2.823 1.00 88.88 282 LEU A N 1
ATOM 2301 C CA . LEU A 1 282 ? -25.178 2.748 1.491 1.00 88.88 282 LEU A CA 1
ATOM 2302 C C . LEU A 1 282 ? -26.029 3.740 0.691 1.00 88.88 282 LEU A C 1
ATOM 2304 O O . LEU A 1 282 ? -25.899 3.823 -0.529 1.00 88.88 282 LEU A O 1
ATOM 2308 N N . ASP A 1 283 ? -26.891 4.480 1.381 1.00 86.62 283 ASP A N 1
ATOM 2309 C CA . ASP A 1 283 ? -27.814 5.439 0.779 1.00 86.62 283 ASP A CA 1
ATOM 2310 C C . ASP A 1 283 ? -27.213 6.849 0.663 1.00 86.62 283 ASP A C 1
ATOM 2312 O O . ASP A 1 283 ? -27.850 7.752 0.123 1.00 86.62 283 ASP A O 1
ATOM 2316 N N . GLY A 1 284 ? -26.001 7.072 1.185 1.00 81.00 284 GLY A N 1
ATOM 2317 C CA . GLY A 1 284 ? -25.363 8.391 1.199 1.00 81.00 284 GLY A CA 1
ATOM 2318 C C . GLY A 1 284 ? -26.098 9.430 2.058 1.00 81.00 284 GLY A C 1
ATOM 2319 O O . GLY A 1 284 ? -25.851 10.628 1.935 1.00 81.00 284 GLY A O 1
ATOM 2320 N N . THR A 1 285 ? -26.989 9.013 2.959 1.00 78.69 285 THR A N 1
ATOM 2321 C CA . THR A 1 285 ? -27.814 9.923 3.779 1.00 78.69 285 THR A CA 1
ATOM 2322 C C . THR A 1 285 ? -27.027 10.585 4.908 1.00 78.69 285 THR A C 1
ATOM 2324 O O . THR A 1 285 ? -27.475 11.571 5.489 1.00 78.69 285 THR A O 1
ATOM 2327 N N . PHE A 1 286 ? -25.819 10.093 5.194 1.00 74.62 286 PHE A N 1
ATOM 2328 C CA . PHE A 1 286 ? -24.862 10.749 6.084 1.00 74.62 286 PHE A CA 1
ATOM 2329 C C . PHE A 1 286 ? -24.117 11.938 5.449 1.00 74.62 286 PHE A C 1
ATOM 2331 O O . PHE A 1 286 ? -23.210 12.491 6.078 1.00 74.62 286 PHE A O 1
ATOM 2338 N N . MET A 1 287 ? -24.468 12.351 4.227 1.00 59.28 287 MET A N 1
ATOM 2339 C CA . MET A 1 287 ? -23.955 13.592 3.645 1.00 59.28 287 MET A CA 1
ATOM 2340 C C . MET A 1 287 ? -24.538 14.826 4.358 1.00 59.28 287 MET A C 1
ATOM 2342 O O . MET A 1 287 ? -25.699 14.818 4.771 1.00 59.28 287 MET A O 1
ATOM 2346 N N . PRO A 1 288 ? -23.758 15.910 4.524 1.00 53.44 288 PRO A N 1
ATOM 2347 C CA . PRO A 1 288 ? -24.205 17.099 5.240 1.00 53.44 288 PRO A CA 1
ATOM 2348 C C . PRO A 1 288 ? -25.300 17.848 4.463 1.00 53.44 288 PRO A C 1
ATOM 2350 O O . PRO A 1 288 ? -25.026 18.768 3.701 1.00 53.44 288 PRO A O 1
ATOM 2353 N N . SER A 1 289 ? -26.565 17.500 4.694 1.00 45.53 289 SER A N 1
ATOM 2354 C CA . SER A 1 289 ? -27.721 18.255 4.206 1.00 45.53 289 SER A CA 1
ATOM 2355 C C . SER A 1 289 ? -28.144 19.307 5.242 1.00 45.53 289 SER A C 1
ATOM 2357 O O . SER A 1 289 ? -29.173 19.143 5.889 1.00 45.53 289 SER A O 1
ATOM 2359 N N . GLY A 1 290 ? -27.325 20.334 5.507 1.00 46.12 290 GLY A N 1
ATOM 2360 C CA . GLY A 1 290 ? -27.670 21.524 6.324 1.00 46.12 290 GLY A CA 1
ATOM 2361 C C . GLY A 1 290 ? -28.141 21.324 7.786 1.00 46.12 290 GLY A C 1
ATOM 2362 O O . GLY A 1 290 ? -28.248 22.290 8.538 1.00 46.12 290 GLY A O 1
ATOM 2363 N N . LYS A 1 291 ? -28.410 20.093 8.236 1.00 46.88 291 LYS A N 1
ATOM 2364 C CA . LYS A 1 291 ? -28.932 19.746 9.560 1.00 46.88 291 LYS A CA 1
ATOM 2365 C C . LYS A 1 291 ? -27.793 19.202 10.412 1.00 46.88 291 LYS A C 1
ATOM 2367 O O . LYS A 1 291 ? -27.374 18.057 10.253 1.00 46.88 291 LYS A O 1
ATOM 2372 N N . HIS A 1 292 ? -27.338 20.013 11.362 1.00 51.19 292 HIS A N 1
ATOM 2373 C CA . HIS A 1 292 ? -26.263 19.698 12.307 1.00 51.19 292 HIS A CA 1
ATOM 2374 C C . HIS A 1 292 ? -26.432 18.323 13.007 1.00 51.19 292 HIS A C 1
ATOM 2376 O O . HIS A 1 292 ? -25.443 17.667 13.318 1.00 51.19 292 HIS A O 1
ATOM 2382 N N . GLY A 1 293 ? -27.662 17.816 13.177 1.00 55.97 293 GLY A N 1
ATOM 2383 C CA . GLY A 1 293 ? -27.951 16.555 13.876 1.00 55.97 293 GLY A CA 1
ATOM 2384 C C . GLY A 1 293 ? -27.463 15.254 13.213 1.00 55.97 293 GLY A C 1
ATOM 2385 O O . GLY A 1 293 ? -27.125 14.312 13.928 1.00 55.97 293 GLY A O 1
ATOM 2386 N N . ILE A 1 294 ? -27.379 15.175 11.878 1.00 60.16 294 ILE A N 1
ATOM 2387 C CA . ILE A 1 294 ? -27.057 13.912 11.172 1.00 60.16 294 ILE A CA 1
ATOM 2388 C C . ILE A 1 294 ? -25.599 13.489 11.422 1.00 60.16 294 ILE A C 1
ATOM 2390 O O . ILE A 1 294 ? -25.316 12.317 11.686 1.00 60.16 294 ILE A O 1
ATOM 2394 N N . ASN A 1 295 ? -24.681 14.459 11.454 1.00 69.44 295 ASN A N 1
ATOM 2395 C CA . ASN A 1 295 ? -23.268 14.211 11.745 1.00 69.44 295 ASN A CA 1
ATOM 2396 C C . ASN A 1 295 ? -23.033 13.784 13.199 1.00 69.44 295 ASN A C 1
ATOM 2398 O O . ASN A 1 295 ? -22.182 12.930 13.449 1.00 69.44 295 ASN A O 1
ATOM 2402 N N . HIS A 1 296 ? -23.802 14.318 14.154 1.00 78.38 296 HIS A N 1
ATOM 2403 C CA . HIS A 1 296 ? -23.711 13.898 15.556 1.00 78.38 296 HIS A CA 1
ATOM 2404 C C . HIS A 1 296 ? -24.158 12.446 15.743 1.00 78.38 296 HIS A C 1
ATOM 2406 O O . HIS A 1 296 ? -23.502 11.691 16.458 1.00 78.38 296 HIS A O 1
ATOM 2412 N N . ILE A 1 297 ? -25.229 12.025 15.062 1.00 82.69 297 ILE A N 1
ATOM 2413 C CA . ILE A 1 297 ? -25.692 10.631 15.096 1.00 82.69 297 ILE A CA 1
ATOM 2414 C C . ILE A 1 297 ? -24.621 9.705 14.511 1.00 82.69 297 ILE A C 1
ATOM 2416 O O . ILE A 1 297 ? -24.258 8.726 15.163 1.00 82.69 297 ILE A O 1
ATOM 2420 N N . LYS A 1 298 ? -24.071 10.038 13.333 1.00 87.50 298 LYS A N 1
ATOM 2421 C CA . LYS A 1 298 ? -22.981 9.267 12.712 1.00 87.50 298 LYS A CA 1
ATOM 2422 C C . LYS A 1 298 ? -21.799 9.117 13.664 1.00 87.50 298 LYS A C 1
ATOM 2424 O O . LYS A 1 298 ? -21.352 8.005 13.921 1.00 87.50 298 LYS A O 1
ATOM 2429 N N . HIS A 1 299 ? -21.333 10.230 14.226 1.00 86.69 299 HIS A N 1
ATOM 2430 C CA . HIS A 1 299 ? -20.186 10.251 15.125 1.00 86.69 299 HIS A CA 1
ATOM 2431 C C . HIS A 1 299 ? -20.412 9.410 16.388 1.00 86.69 299 HIS A C 1
ATOM 2433 O O . HIS A 1 299 ? -19.529 8.659 16.793 1.00 86.69 299 HIS A O 1
ATOM 2439 N N . ASN A 1 300 ? -21.606 9.486 16.980 1.00 88.25 300 ASN A N 1
ATOM 2440 C CA . ASN A 1 300 ? -21.944 8.729 18.183 1.00 88.25 300 ASN A CA 1
ATOM 2441 C C . ASN A 1 300 ? -21.976 7.216 17.940 1.00 88.25 300 ASN A C 1
ATOM 2443 O O . ASN A 1 300 ? -21.577 6.457 18.824 1.00 88.25 300 ASN A O 1
ATOM 2447 N N . LEU A 1 301 ? -22.444 6.790 16.762 1.00 92.69 301 LEU A N 1
ATOM 2448 C CA . LEU A 1 301 ? -22.425 5.385 16.349 1.00 92.69 301 LEU A CA 1
ATOM 2449 C C . LEU A 1 301 ? -20.991 4.920 16.063 1.00 92.69 301 LEU A C 1
ATOM 2451 O O . LEU A 1 301 ? -20.554 3.880 16.550 1.00 92.69 301 LEU A O 1
ATOM 2455 N N . GLU A 1 302 ? -20.220 5.730 15.338 1.00 92.44 302 GLU A N 1
ATOM 2456 C CA . GLU A 1 302 ? -18.813 5.443 15.052 1.00 92.44 302 GLU A CA 1
ATOM 2457 C C . GLU A 1 302 ? -17.979 5.310 16.323 1.00 92.44 302 GLU A C 1
ATOM 2459 O O . GLU A 1 302 ? -17.140 4.417 16.416 1.00 92.44 302 GLU A O 1
ATOM 2464 N N . TYR A 1 303 ? -18.235 6.143 17.330 1.00 93.19 303 TYR A N 1
ATOM 2465 C CA . TYR A 1 303 ? -17.531 6.066 18.602 1.00 93.19 303 TYR A CA 1
ATOM 2466 C C . TYR A 1 303 ? -17.716 4.707 19.297 1.00 93.19 303 TYR A C 1
ATOM 2468 O O . TYR A 1 303 ? -16.746 4.147 19.805 1.00 93.19 303 TYR A O 1
ATOM 2476 N N . GLY A 1 304 ? -18.919 4.121 19.270 1.00 92.81 304 GLY A N 1
ATOM 2477 C CA . GLY A 1 304 ? -19.139 2.786 19.835 1.00 92.81 304 GLY A CA 1
ATOM 2478 C C . GLY A 1 304 ? -18.356 1.697 19.100 1.00 92.81 304 GLY A C 1
ATOM 2479 O O . GLY A 1 304 ? -17.715 0.865 19.739 1.00 92.81 304 GLY A O 1
ATOM 2480 N N . TYR A 1 305 ? -18.320 1.738 17.768 1.00 94.50 305 TYR A N 1
ATOM 2481 C CA . TYR A 1 305 ? -17.519 0.795 16.977 1.00 94.50 305 TYR A CA 1
ATOM 2482 C C . TYR A 1 305 ? -16.009 0.989 17.168 1.00 94.50 305 TYR A C 1
ATOM 2484 O O . TYR A 1 305 ? -15.259 0.014 17.176 1.00 94.50 305 TYR A O 1
ATOM 2492 N N . GLN A 1 306 ? -15.554 2.228 17.380 1.00 91.56 306 GLN A N 1
ATOM 2493 C CA . GLN A 1 306 ? -14.159 2.529 17.716 1.00 91.56 306 GLN A CA 1
ATOM 2494 C C . GLN A 1 306 ? -13.764 1.959 19.078 1.00 91.56 306 GLN A C 1
ATOM 2496 O O . GLN A 1 306 ? -12.656 1.450 19.233 1.00 91.56 306 GLN A O 1
ATOM 2501 N N . LEU A 1 307 ? -14.657 2.015 20.071 1.00 90.25 307 LEU A N 1
ATOM 2502 C CA . LEU A 1 307 ? -14.402 1.422 21.385 1.00 90.25 307 LEU A CA 1
ATOM 2503 C C . LEU A 1 307 ? -14.220 -0.100 21.308 1.00 90.25 307 LEU A C 1
ATOM 2505 O O . LEU A 1 307 ? -13.407 -0.636 22.062 1.00 90.25 307 LEU A O 1
ATOM 2509 N N . LEU A 1 308 ? -14.927 -0.755 20.381 1.00 88.50 308 LEU A N 1
ATOM 2510 C CA . LEU A 1 308 ? -14.805 -2.188 20.083 1.00 88.50 308 LEU A CA 1
ATOM 2511 C C . LEU A 1 308 ? -13.593 -2.533 19.207 1.00 88.50 308 LEU A C 1
ATOM 2513 O O . LEU A 1 308 ? -13.286 -3.709 19.033 1.00 88.50 308 LEU A O 1
ATOM 2517 N N . GLY A 1 309 ? -12.918 -1.530 18.640 1.00 86.25 309 GLY A N 1
ATOM 2518 C CA . GLY A 1 309 ? -11.824 -1.732 17.691 1.00 86.25 309 GLY A CA 1
ATOM 2519 C C . GLY A 1 309 ? -12.276 -2.206 16.307 1.00 86.25 309 GLY A C 1
ATOM 2520 O O . GLY A 1 309 ? -11.445 -2.666 15.534 1.00 86.25 309 GLY A O 1
ATOM 2521 N N . PHE A 1 310 ? -13.567 -2.098 15.976 1.00 88.25 310 PHE A N 1
ATOM 2522 C CA . PHE A 1 310 ? -14.096 -2.527 14.674 1.00 88.25 310 PHE A CA 1
ATOM 2523 C C . PHE A 1 310 ? -13.838 -1.509 13.567 1.00 88.25 310 PHE A C 1
ATOM 2525 O O . PHE A 1 310 ? -13.748 -1.881 12.403 1.00 88.25 310 PHE A O 1
ATOM 2532 N N . ILE A 1 311 ? -13.706 -0.229 13.921 1.00 88.06 311 ILE A N 1
ATOM 2533 C CA . ILE A 1 311 ? -13.335 0.836 12.986 1.00 88.06 311 ILE A CA 1
ATOM 2534 C C . ILE A 1 311 ? -12.276 1.744 13.617 1.00 88.06 311 ILE A C 1
ATOM 2536 O O . ILE A 1 311 ? -12.231 1.917 14.838 1.00 88.06 311 ILE A O 1
ATOM 2540 N N . GLN A 1 312 ? -11.433 2.365 12.793 1.00 76.69 312 GLN A N 1
ATOM 2541 C CA . GLN A 1 312 ? -10.364 3.236 13.281 1.00 76.69 312 GLN A CA 1
ATOM 2542 C C . GLN A 1 312 ? -10.883 4.618 13.704 1.00 76.69 312 GLN A C 1
ATOM 2544 O O . GLN A 1 312 ? -11.767 5.208 13.077 1.00 76.69 312 GLN A O 1
ATOM 2549 N N . SER A 1 313 ? -10.302 5.169 14.777 1.00 64.69 313 SER A N 1
ATOM 2550 C CA . SER A 1 313 ? -10.535 6.567 15.152 1.00 64.69 313 SER A CA 1
ATOM 2551 C C . SER A 1 313 ? -9.666 7.486 14.297 1.00 64.69 313 SER A C 1
ATOM 2553 O O . SER A 1 313 ? -8.471 7.240 14.158 1.00 64.69 313 SER A O 1
ATOM 2555 N N . LYS A 1 314 ? -10.213 8.613 13.826 1.00 55.84 314 LYS A N 1
ATOM 2556 C CA . LYS A 1 314 ? -9.431 9.646 13.119 1.00 55.84 314 LYS A CA 1
ATOM 2557 C C . LYS A 1 314 ? -8.318 10.291 13.976 1.00 55.84 314 LYS A C 1
ATOM 2559 O O . LYS A 1 314 ? -7.596 11.136 13.460 1.00 55.84 314 LYS A O 1
ATOM 2564 N N . ARG A 1 315 ? -8.211 9.993 15.285 1.00 40.28 315 ARG A N 1
ATOM 2565 C CA . ARG A 1 315 ? -7.479 10.841 16.252 1.00 40.28 315 ARG A CA 1
ATOM 2566 C C . ARG A 1 315 ? -6.495 10.170 17.219 1.00 40.28 315 ARG A C 1
ATOM 2568 O O . ARG A 1 315 ? -5.920 10.898 18.021 1.00 40.28 315 ARG A O 1
ATOM 2575 N N . ARG A 1 316 ? -6.239 8.858 17.192 1.00 36.03 316 ARG A N 1
ATOM 2576 C CA . ARG A 1 316 ? -5.282 8.247 18.142 1.00 36.03 316 ARG A CA 1
ATOM 2577 C C . ARG A 1 316 ? -4.025 7.694 17.474 1.00 36.03 316 ARG A C 1
ATOM 2579 O O . ARG A 1 316 ? -3.958 6.516 17.161 1.00 36.03 316 ARG A O 1
ATOM 2586 N N . LYS A 1 317 ? -3.011 8.567 17.398 1.00 36.53 317 LYS A N 1
ATOM 2587 C CA . LYS A 1 317 ? -1.610 8.210 17.664 1.00 36.53 317 LYS A CA 1
ATOM 2588 C C . LYS A 1 317 ? -1.517 7.762 19.123 1.00 36.53 317 LYS A C 1
ATOM 2590 O O . LYS A 1 317 ? -1.716 8.577 20.024 1.00 36.53 317 LYS A O 1
ATOM 2595 N N . THR A 1 318 ? -1.245 6.492 19.375 1.00 28.95 318 THR A N 1
ATOM 2596 C CA . THR A 1 318 ? -0.807 6.036 20.699 1.00 28.95 318 THR A CA 1
ATOM 2597 C C . THR A 1 318 ? 0.650 6.445 20.884 1.00 28.95 318 THR A C 1
ATOM 2599 O O . THR A 1 318 ? 1.563 5.777 20.416 1.00 28.95 318 THR A O 1
ATOM 2602 N N . ILE A 1 319 ? 0.852 7.587 21.541 1.00 32.53 319 ILE A N 1
ATOM 2603 C CA . ILE A 1 319 ? 2.124 7.948 22.167 1.00 32.53 319 ILE A CA 1
ATOM 2604 C C . ILE A 1 319 ? 2.253 7.041 23.392 1.00 32.53 319 ILE A C 1
ATOM 2606 O O . ILE A 1 319 ? 1.588 7.280 24.401 1.00 32.53 319 ILE A O 1
ATOM 2610 N N . ASN A 1 320 ? 3.069 5.993 23.303 1.00 29.86 320 ASN A N 1
ATOM 2611 C CA . ASN A 1 320 ? 3.555 5.329 24.504 1.00 29.86 320 ASN A CA 1
ATOM 2612 C C . ASN A 1 320 ? 4.640 6.224 25.100 1.00 29.86 320 ASN A C 1
ATOM 2614 O O . ASN A 1 320 ? 5.681 6.447 24.488 1.00 29.86 320 ASN A O 1
ATOM 2618 N N . LYS A 1 321 ? 4.339 6.788 26.270 1.00 30.70 321 LYS A N 1
ATOM 2619 C CA . LYS A 1 321 ? 5.337 7.390 27.147 1.00 30.70 321 LYS A CA 1
ATOM 2620 C C . LYS A 1 321 ? 6.225 6.265 27.679 1.00 30.70 321 LYS A C 1
ATOM 2622 O O . LYS A 1 321 ? 5.716 5.375 28.359 1.00 30.70 321 LYS A O 1
ATOM 2627 N N . THR A 1 322 ? 7.511 6.341 27.380 1.00 32.34 322 THR A N 1
ATOM 2628 C CA . THR A 1 322 ? 8.579 5.904 28.286 1.00 32.34 322 THR A CA 1
ATOM 2629 C C . THR A 1 322 ? 9.274 7.146 28.785 1.00 32.34 322 THR A C 1
ATOM 2631 O O . THR A 1 322 ? 9.574 8.000 27.916 1.00 32.34 322 THR A O 1
#

=== Feature glossary ===
Key to the feature types in this record:

— What the protein is —

Primary structure: the covalent order of the twenty standard amino acids along the backbone. Two proteins with the same sequence will (almost always) fold to the same structure; two with 30% identity often share a fold but not the details.

Database cross-references. InterPro integrates a dozen domain/family signature databases into unified entries with residue-range hits. GO terms attach function/process/location labels with evidence codes. CATH codes position the fold in a four-level structural taxonomy. Organism is the NCBI-taxonomy species name.

— Where its atoms are —

The mmCIF block holds the 3D Cartesian coordinates of each backbone atom (N, Cα, C, O) in ångströms. mmCIF is the PDB's canonical archive format — a tagged-loop text representation of the atomic model.

Six rendered views show the 3D structure from the faces of a cube — i.e. along ±x, ±y, ±z. Rendering representation is drawn randomly per protein from cartoon (secondary-structure ribbons), sticks (backbone bonds), or molecular surface; coloring is either N→C rainbow (blue at the N-terminus through red at the C-terminus) or one color per chain.

— Local backbone conformation —

DSSP 8-state secondary structure assigns each residue one of H (α-helix), G (3₁₀-helix), I (π-helix), E (extended β-strand), B (isolated β-bridge), T (hydrogen-bonded turn), S (bend), or '-' (coil). The assignment is computed from backbone hydrogen-bond geometry via the Kabsch–Sander algorithm.

P-SEA three-state annotation labels each residue as helix, strand, or coil based purely on the geometry of the Cα trace. It serves as a fallback when the full backbone (and thus DSSP) is unavailable.

The φ/ψ torsion pair specifies the backbone conformation at each residue. φ rotates about the N–Cα bond, ψ about the Cα–C bond. Steric clashes forbid most of the (φ, ψ) plane — the allowed regions (α-helix basin, β-sheet basin, left-handed helix) are the Ramachandran-allowed regions.

— Global shape and packing —

The geometric summary reports three shape descriptors. Rg (radius of gyration) measures how spread out the Cα atoms are about their centre of mass; compact globular proteins have small Rg, elongated or unfolded ones large. Cα contacts (<8 Å, |i−j|>4) count long-range residue pairs in spatial proximity — high for tightly packed folds, near zero for rods or random coil. The bounding-box extents give the protein's footprint along x, y, z in Å.

Accessible surface area quantifies burial. A residue with SASA near zero is packed into the hydrophobic core; one with SASA >100 Å² sits on the surface. Computed here via the Shrake–Rupley numerical algorithm with a 1.4 Å probe.

Plot images: a contact map (which residues are close in 3D, as an N×N binary image), a Ramachandran scatter (backbone torsion angles, revealing secondary-structure composition at a glance), and — for AlphaFold structures — a PAE heatmap (pairwise prediction confidence).

— Structural neighborhood —

The Foldseek 3Di string encodes local tertiary geometry as a 20-letter alphabet — one character per residue — derived from the relative positions of nearby Cα atoms. Unlike the amino-acid sequence, 3Di is a direct function of the 3D structure, so two proteins with the same fold have similar 3Di strings even at low sequence identity.

Nearest PDB neighbors are the top structural matches found by Foldseek when searching this structure against the entire Protein Data Bank. Each hit reports a TM-score (0 to 1; >0.5 almost always implies the same fold) and an E-value. These are *structural* homologs — they may share no detectable sequence similarity.

— Confidence and disorder —

For AlphaFold models, the B-factor field carries pLDDT — the model's own estimate of local accuracy on a 0–100 scale. Regions with pLDDT<50 should be treated as essentially unmodeled; they often correspond to intrinsically disordered segments.

B-factor (Debye–Waller factor) reflects atomic displacement in the crystal lattice. It is an experimental observable (units Å²), not a prediction; low values mean the atom is pinned down, high values mean it moves or is heterogeneous across the crystal.

Predicted aligned error is AlphaFold's pairwise confidence. Unlike pLDDT (per-residue), PAE is per-residue-pair and captures whether two parts of the structure are correctly placed relative to each other. Units are ångströms of expected positional error.